Protein AF-A0A9P6EFV5-F1 (afdb_monomer)

Foldseek 3Di:
DQDDDDDPDPVVVVCCVVVVDDDPPQQVCVNVVVDPDRDDPVNVVVVVVVVVVVVVVVVVVVVVVVVVVVVVVVVVVVVVVVVVVVVVVVVVPDPPPPPDDPDDDDDDDDDDDDDPPDDPPPPPPPDPPPPDDDPPPDDDDDPPPDDDDDDDDDDDDDDDDDDDDDPDDDPPPDDDDPPPPPDDDDDDDD

Radius of gyration: 35.33 Å; Cα contacts (8 Å, |Δi|>4): 24; chains: 1; bounding box: 73×96×74 Å

Secondary structure (DSSP, 8-state):
-------SSHHHHHHHHTTSSPPPHHHHHHHTTS-SSPPPHHHHHHHHHHHHHHHHHHHHHHHHHHHHHHHHHHHHHHHHHHHHHHHHHHGGG------------------------PPP------------------PPP--------------------------------PPP--------------

Solvent-accessible surface area (backbone atoms only — not comparable to full-atom values): 13347 Å² total; per-residue (Å²): 135,89,71,83,85,85,69,95,46,75,65,57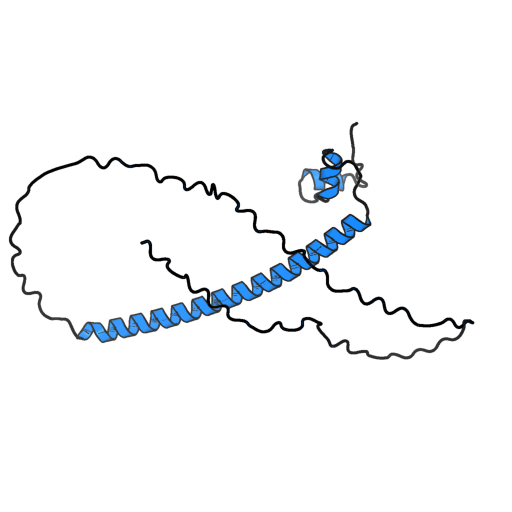,52,53,32,37,76,72,60,78,44,73,77,57,68,60,55,52,36,30,61,71,63,76,32,89,66,75,74,52,70,69,58,53,54,51,49,52,57,48,52,53,52,50,51,53,52,49,54,54,51,53,54,50,52,51,52,53,52,53,52,53,51,50,53,51,51,54,53,52,51,53,52,52,52,50,50,63,67,54,62,79,76,70,86,69,80,83,76,83,71,86,77,82,82,81,76,93,73,90,79,88,74,86,78,77,81,72,72,82,78,77,79,68,85,79,66,82,78,74,81,72,78,79,72,81,83,76,75,80,84,80,86,76,82,83,81,82,83,91,83,85,86,85,89,88,81,90,79,94,75,92,73,90,75,84,85,81,77,82,86,75,75,81,74,83,86,76,82,76,76,85,72,84,80,82,80,83,82,130

Structure (mmCIF, N/CA/C/O backbone):
data_AF-A0A9P6EFV5-F1
#
_entry.id   AF-A0A9P6EFV5-F1
#
loop_
_atom_site.group_PDB
_atom_site.id
_atom_site.type_symbol
_atom_site.label_atom_id
_atom_site.label_alt_id
_atom_site.label_comp_id
_atom_site.label_asym_id
_atom_site.label_entity_id
_atom_site.label_seq_id
_atom_site.pdbx_PDB_ins_code
_atom_site.Cartn_x
_atom_site.Cartn_y
_atom_site.Cartn_z
_atom_site.occupancy
_atom_site.B_iso_or_equiv
_atom_site.auth_seq_id
_atom_site.auth_comp_id
_atom_site.auth_asym_id
_atom_site.auth_atom_id
_atom_site.pdbx_PDB_model_num
ATOM 1 N N . MET A 1 1 ? 19.104 10.545 -23.998 1.00 86.25 1 MET A N 1
ATOM 2 C CA . MET A 1 1 ? 18.625 9.303 -24.652 1.00 86.25 1 MET A CA 1
ATOM 3 C C . MET A 1 1 ? 17.143 9.155 -24.369 1.00 86.25 1 MET A C 1
ATOM 5 O O . MET A 1 1 ? 16.723 9.552 -23.294 1.00 86.25 1 MET A O 1
ATOM 9 N N . LYS A 1 2 ? 16.351 8.644 -25.316 1.00 94.44 2 LYS A N 1
ATOM 10 C CA . LYS A 1 2 ? 14.942 8.301 -25.072 1.00 94.44 2 LYS A CA 1
ATOM 11 C C . LYS A 1 2 ? 14.874 6.823 -24.673 1.00 94.44 2 LYS A C 1
ATOM 13 O O . LYS A 1 2 ? 15.493 6.001 -25.339 1.00 94.44 2 LYS A O 1
ATOM 18 N N . ARG A 1 3 ? 14.168 6.508 -23.584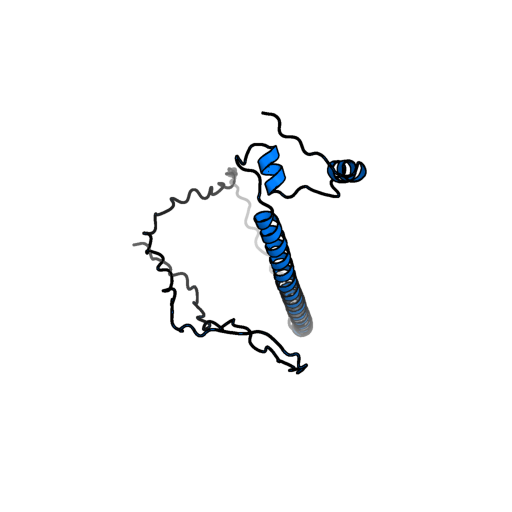 1.00 96.94 3 ARG A N 1
ATOM 19 C CA . ARG A 1 3 ? 13.880 5.137 -23.129 1.00 96.94 3 ARG A CA 1
ATOM 20 C C . ARG A 1 3 ? 12.427 4.820 -23.487 1.00 96.94 3 ARG A C 1
ATOM 22 O O . ARG A 1 3 ? 11.555 5.643 -23.216 1.00 96.94 3 ARG A O 1
ATOM 29 N N . THR A 1 4 ? 12.173 3.676 -24.112 1.00 96.12 4 THR A N 1
ATOM 30 C CA . THR A 1 4 ? 10.832 3.241 -24.538 1.00 96.12 4 THR A CA 1
ATOM 31 C C . THR A 1 4 ? 10.535 1.841 -24.010 1.00 96.12 4 THR A C 1
ATOM 33 O O . THR A 1 4 ? 11.448 1.052 -23.776 1.00 96.12 4 THR A O 1
ATOM 36 N N . VAL A 1 5 ? 9.252 1.546 -23.791 1.00 95.50 5 VAL A N 1
ATOM 37 C CA . VAL A 1 5 ? 8.764 0.216 -23.402 1.00 95.50 5 VAL A CA 1
ATOM 38 C C . VAL A 1 5 ? 7.965 -0.344 -24.561 1.00 95.50 5 VAL A C 1
ATOM 40 O O . VAL A 1 5 ? 7.071 0.329 -25.071 1.00 95.50 5 VAL A O 1
ATOM 43 N N . GLN A 1 6 ? 8.284 -1.571 -24.955 1.00 96.44 6 GLN A N 1
ATOM 44 C CA . GLN A 1 6 ? 7.497 -2.324 -25.916 1.00 96.44 6 GLN A CA 1
ATOM 45 C C . GLN A 1 6 ? 6.589 -3.288 -25.153 1.00 96.44 6 GLN A C 1
ATOM 47 O O . GLN A 1 6 ? 7.064 -4.114 -24.376 1.00 96.44 6 GLN A O 1
ATOM 52 N N . TYR A 1 7 ? 5.282 -3.146 -25.350 1.00 95.62 7 TYR A N 1
ATOM 53 C CA . TYR A 1 7 ? 4.294 -4.059 -24.785 1.00 95.62 7 TYR A CA 1
ATOM 54 C C . TYR A 1 7 ? 4.179 -5.299 -25.673 1.00 95.62 7 TYR A C 1
ATOM 56 O O . TYR A 1 7 ? 4.269 -5.190 -26.896 1.00 95.62 7 TYR A O 1
ATOM 64 N N . SER A 1 8 ? 3.987 -6.468 -25.056 1.00 95.69 8 SER A N 1
ATOM 65 C CA . SER A 1 8 ? 3.806 -7.728 -25.790 1.00 95.69 8 SER A CA 1
ATOM 66 C C . SER A 1 8 ? 2.462 -7.774 -26.518 1.00 95.69 8 SER A C 1
ATOM 68 O O . SER A 1 8 ? 2.372 -8.288 -27.627 1.00 95.69 8 SER A O 1
ATOM 70 N N . GLU A 1 9 ? 1.421 -7.220 -25.896 1.00 96.94 9 GLU A N 1
ATOM 71 C CA . GLU A 1 9 ? 0.053 -7.196 -26.410 1.00 96.94 9 GLU A CA 1
ATOM 72 C C . GLU A 1 9 ? -0.440 -5.749 -26.508 1.00 96.94 9 GLU A C 1
ATOM 74 O O . GLU A 1 9 ? -0.104 -4.907 -25.668 1.00 96.94 9 GLU A O 1
ATOM 79 N N . ALA A 1 10 ? -1.275 -5.453 -27.508 1.00 94.69 10 ALA A N 1
ATOM 80 C CA . ALA A 1 10 ? -1.875 -4.126 -27.660 1.00 94.69 10 ALA A CA 1
ATOM 81 C C . ALA A 1 10 ? -2.794 -3.772 -26.475 1.00 94.69 10 ALA A C 1
ATOM 83 O O . ALA A 1 10 ? -2.813 -2.627 -26.021 1.00 94.69 10 ALA A O 1
ATOM 84 N N . ASP A 1 11 ? -3.493 -4.763 -25.920 1.00 96.44 11 ASP A N 1
ATOM 85 C CA . ASP A 1 11 ? -4.388 -4.586 -24.773 1.00 96.44 11 ASP A CA 1
ATOM 86 C C . ASP A 1 11 ? -3.646 -4.160 -23.507 1.00 96.44 11 ASP A C 1
ATOM 88 O O . ASP A 1 11 ? -4.170 -3.394 -22.699 1.00 96.44 11 ASP A O 1
ATOM 92 N N . ASP A 1 12 ? -2.409 -4.620 -23.326 1.00 95.25 12 ASP A N 1
ATOM 93 C CA . ASP A 1 12 ? -1.582 -4.254 -22.179 1.00 95.25 12 ASP A CA 1
ATOM 94 C C . ASP A 1 12 ? -1.210 -2.766 -22.191 1.00 95.25 12 ASP A C 1
ATOM 96 O O . ASP A 1 12 ? -1.186 -2.125 -21.135 1.00 95.25 12 ASP A O 1
ATOM 100 N N . MET A 1 13 ? -0.998 -2.191 -23.378 1.00 94.88 13 MET A N 1
ATOM 101 C CA . MET A 1 13 ? -0.790 -0.752 -23.540 1.00 94.88 13 MET A CA 1
ATOM 102 C C . MET A 1 13 ? -2.041 0.031 -23.124 1.00 94.88 13 MET A C 1
ATOM 104 O O . MET A 1 13 ? -1.942 0.997 -22.364 1.00 94.88 13 MET A O 1
ATOM 108 N N . TRP A 1 14 ? -3.224 -0.404 -23.56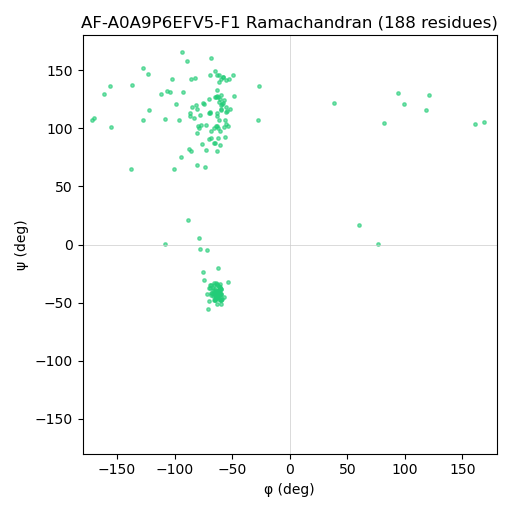4 1.00 95.00 14 TRP A N 1
ATOM 109 C CA . TRP A 1 14 ? -4.486 0.241 -23.195 1.00 95.00 14 TRP A CA 1
ATOM 110 C C . TRP A 1 14 ? -4.797 0.107 -21.702 1.00 95.00 14 TRP A C 1
ATOM 112 O O . TRP A 1 14 ? -5.167 1.095 -21.070 1.00 95.00 14 TRP A O 1
ATOM 122 N N . LYS A 1 15 ? -4.563 -1.066 -21.097 1.00 96.25 15 LYS A N 1
ATOM 123 C CA . LYS A 1 15 ? -4.687 -1.288 -19.641 1.00 96.25 15 LYS A CA 1
ATOM 124 C C . LYS A 1 15 ? -3.743 -0.395 -18.839 1.00 96.25 15 LYS A C 1
ATOM 126 O O . LYS A 1 15 ? -4.091 0.019 -17.732 1.00 96.25 15 LYS A O 1
ATOM 131 N N . TYR A 1 16 ? -2.562 -0.102 -19.380 1.00 94.62 16 TYR A N 1
ATOM 132 C CA . TYR A 1 16 ? -1.623 0.829 -18.768 1.00 94.62 16 TYR A CA 1
ATOM 133 C C . TYR A 1 16 ? -2.118 2.274 -18.829 1.00 94.62 16 TYR A C 1
ATOM 135 O O . TYR A 1 16 ? -2.151 2.951 -17.800 1.00 94.62 16 TYR A O 1
ATOM 143 N N . ILE A 1 17 ? -2.570 2.726 -20.000 1.00 94.00 17 ILE A N 1
ATOM 144 C CA . ILE A 1 17 ? -3.112 4.081 -20.188 1.00 94.00 17 ILE A CA 1
ATOM 145 C C . ILE A 1 17 ? -4.375 4.287 -19.338 1.00 94.00 17 ILE A C 1
ATOM 147 O O . ILE A 1 17 ? -4.514 5.321 -18.688 1.00 94.00 17 ILE A O 1
ATOM 151 N N . GLY A 1 18 ? -5.253 3.283 -19.271 1.00 95.88 18 GLY A N 1
ATOM 152 C CA . GLY A 1 18 ? -6.455 3.285 -18.432 1.00 95.88 18 GLY A CA 1
ATOM 153 C C . GLY A 1 18 ? -6.181 3.147 -16.929 1.00 95.88 18 GLY A C 1
ATOM 154 O O . GLY A 1 18 ? -7.105 3.222 -16.125 1.00 95.88 18 GLY A O 1
ATOM 155 N N . GLY A 1 19 ? -4.924 2.937 -16.523 1.00 94.31 19 GLY A N 1
ATOM 156 C CA . GLY A 1 19 ? -4.517 2.848 -15.121 1.00 94.31 19 GLY A CA 1
ATOM 157 C C . GLY A 1 19 ? -4.854 1.528 -14.421 1.00 94.31 19 GLY A C 1
ATOM 158 O O . GLY A 1 19 ? -4.512 1.383 -13.247 1.00 94.31 19 GLY A O 1
ATOM 159 N N . SER A 1 20 ? -5.466 0.563 -15.115 1.00 95.62 20 SER A N 1
ATOM 160 C CA . SER A 1 20 ? -5.808 -0.760 -14.573 1.00 95.62 20 SER A CA 1
ATOM 161 C C . SER A 1 20 ? -4.571 -1.618 -14.297 1.00 95.62 20 SER A C 1
ATOM 163 O O . SER A 1 20 ? -4.543 -2.369 -13.325 1.00 95.62 20 SER A O 1
ATOM 165 N N . LYS A 1 21 ? -3.527 -1.501 -15.128 1.00 94.88 21 LYS A N 1
ATOM 166 C CA . LYS A 1 21 ? -2.242 -2.194 -14.951 1.00 94.88 21 LYS A CA 1
ATOM 167 C C . LYS A 1 21 ? -1.133 -1.156 -14.874 1.00 94.88 21 LYS A C 1
ATOM 169 O O . LYS A 1 21 ? -0.886 -0.452 -15.841 1.00 94.88 21 LYS A O 1
ATOM 174 N N . ARG A 1 22 ? -0.438 -1.043 -13.742 1.00 94.25 22 ARG A N 1
ATOM 175 C CA . ARG A 1 22 ? 0.697 -0.113 -13.612 1.00 94.25 22 ARG A CA 1
ATOM 176 C C . ARG A 1 22 ? 2.025 -0.845 -13.714 1.00 94.25 22 ARG A C 1
ATOM 178 O O . ARG A 1 22 ? 2.172 -1.951 -13.198 1.00 94.25 22 ARG A O 1
ATOM 185 N N . LEU A 1 23 ? 2.994 -0.203 -14.366 1.00 95.25 23 LEU A N 1
ATOM 186 C CA . LEU A 1 23 ? 4.378 -0.666 -14.359 1.00 95.25 23 LEU A CA 1
ATOM 187 C C . LEU A 1 23 ? 4.915 -0.669 -12.918 1.00 95.25 23 LEU A C 1
ATOM 189 O O . LEU A 1 23 ? 4.554 0.217 -12.136 1.00 95.25 23 LEU A O 1
ATOM 193 N N . PRO A 1 24 ? 5.795 -1.619 -12.555 1.00 96.12 24 PRO A N 1
ATOM 194 C CA . PRO A 1 24 ? 6.485 -1.565 -11.275 1.00 96.12 24 PRO A CA 1
ATOM 195 C C . PRO A 1 24 ? 7.222 -0.231 -11.107 1.00 96.12 24 PRO A C 1
ATOM 197 O O . PRO A 1 24 ? 7.833 0.274 -12.052 1.00 96.12 24 PRO A O 1
ATOM 200 N N . ILE A 1 25 ? 7.216 0.309 -9.885 1.00 96.25 25 ILE A N 1
ATOM 201 C CA . ILE A 1 25 ? 7.797 1.624 -9.557 1.00 96.25 25 ILE A CA 1
ATOM 202 C C . ILE A 1 25 ? 9.266 1.754 -10.001 1.00 96.25 25 ILE A C 1
ATOM 204 O O . ILE A 1 25 ? 9.728 2.821 -10.405 1.00 96.25 25 ILE A O 1
ATOM 208 N N . GLN A 1 26 ? 10.008 0.646 -9.970 1.00 97.50 26 GLN A N 1
ATOM 209 C CA . GLN A 1 26 ? 11.410 0.614 -10.370 1.00 97.50 26 GLN A CA 1
ATOM 210 C C . GLN A 1 26 ? 11.587 0.819 -11.882 1.00 97.50 26 GLN A C 1
ATOM 212 O O . GLN A 1 26 ? 12.507 1.523 -12.300 1.00 97.50 26 GLN A O 1
ATOM 217 N N . TRP A 1 27 ? 10.685 0.260 -12.698 1.00 97.25 27 TRP A N 1
ATOM 218 C CA . TRP A 1 27 ? 10.667 0.489 -14.143 1.00 97.25 27 TRP A CA 1
ATOM 219 C C . TRP A 1 27 ? 10.277 1.926 -14.463 1.00 97.25 27 TRP A C 1
ATOM 221 O O . TRP A 1 27 ? 10.951 2.555 -15.274 1.00 97.25 27 TRP A O 1
ATOM 231 N N . SER A 1 28 ? 9.264 2.489 -13.792 1.00 96.81 28 SER A N 1
ATOM 232 C CA . SER A 1 28 ? 8.912 3.898 -14.003 1.00 96.81 28 SER A CA 1
ATOM 233 C C . SER A 1 28 ? 10.072 4.829 -13.650 1.00 96.81 28 SER A C 1
ATOM 235 O O . SER A 1 28 ? 10.374 5.717 -14.436 1.00 96.81 28 SER A O 1
ATOM 237 N N . ALA A 1 29 ? 10.789 4.577 -12.547 1.00 97.69 29 ALA A N 1
ATOM 238 C CA . ALA A 1 29 ? 11.957 5.369 -12.151 1.00 97.69 29 ALA A CA 1
ATOM 239 C C . ALA A 1 29 ? 13.115 5.289 -13.163 1.00 97.69 29 ALA A C 1
ATOM 241 O O . ALA A 1 29 ? 13.855 6.256 -13.363 1.00 97.69 29 ALA A O 1
ATOM 242 N N . TRP A 1 30 ? 13.291 4.136 -13.813 1.00 97.75 30 TRP A N 1
ATOM 243 C CA . TRP A 1 30 ? 14.251 3.998 -14.902 1.00 97.75 30 TRP A CA 1
ATOM 244 C C . TRP A 1 30 ? 13.773 4.732 -16.163 1.00 97.75 30 TRP A C 1
ATOM 246 O O . TRP A 1 30 ? 14.544 5.467 -16.773 1.00 97.75 30 TRP A O 1
ATOM 256 N N . LEU A 1 31 ? 12.500 4.643 -16.537 1.00 97.31 31 LEU A N 1
ATOM 257 C CA . LEU A 1 31 ? 11.963 5.349 -17.710 1.00 97.31 31 LEU A CA 1
ATOM 258 C C . LEU A 1 31 ? 11.980 6.875 -17.548 1.00 97.31 31 LEU A C 1
ATOM 260 O O . LEU A 1 31 ? 12.248 7.590 -18.513 1.00 97.31 31 LEU A O 1
ATOM 264 N N . THR A 1 32 ? 11.787 7.383 -16.328 1.00 97.44 32 THR A N 1
ATOM 265 C CA . THR A 1 32 ? 11.916 8.812 -15.994 1.00 97.44 32 THR A CA 1
ATOM 266 C C . THR A 1 32 ? 13.365 9.269 -15.826 1.00 97.44 32 THR A C 1
ATOM 268 O O . THR A 1 32 ? 13.599 10.417 -15.465 1.00 97.44 32 THR A O 1
ATOM 271 N N . HIS A 1 33 ? 14.347 8.401 -16.093 1.00 97.62 33 HIS A N 1
ATOM 272 C CA . HIS A 1 33 ? 15.783 8.679 -15.954 1.00 97.62 33 HIS A CA 1
ATOM 273 C C . HIS A 1 33 ? 16.229 9.049 -14.532 1.00 97.62 33 HIS A C 1
ATOM 275 O O . HIS A 1 33 ? 17.333 9.549 -14.341 1.00 97.62 33 HIS A O 1
ATOM 281 N N . THR A 1 34 ? 15.412 8.757 -13.521 1.00 98.00 34 THR A N 1
ATOM 282 C CA . THR A 1 34 ? 15.781 8.936 -12.112 1.00 98.00 34 THR A CA 1
ATOM 283 C C . THR A 1 34 ? 16.754 7.846 -11.659 1.00 98.00 34 THR A C 1
ATOM 285 O O . THR A 1 34 ? 17.615 8.085 -10.817 1.00 98.00 34 THR A O 1
ATOM 288 N N . ARG A 1 35 ? 16.660 6.648 -12.252 1.00 97.38 35 ARG A N 1
ATOM 289 C CA . ARG A 1 35 ? 17.604 5.540 -12.051 1.00 97.38 35 ARG A CA 1
ATOM 290 C C . ARG A 1 35 ? 18.488 5.355 -13.288 1.00 97.38 35 ARG A C 1
ATOM 292 O O . ARG A 1 35 ? 17.991 5.297 -14.416 1.00 97.38 35 ARG A O 1
ATOM 299 N N . LEU A 1 36 ? 19.802 5.232 -13.084 1.00 97.31 36 LEU A N 1
ATOM 300 C CA . LEU A 1 36 ? 20.771 5.002 -14.165 1.00 97.31 36 LEU A CA 1
ATOM 301 C C . LEU A 1 36 ? 20.644 3.586 -14.740 1.00 97.31 36 LEU A C 1
ATOM 303 O O . LEU A 1 36 ? 20.423 3.430 -15.943 1.00 97.31 36 LEU A O 1
ATOM 307 N N . GLN A 1 37 ? 20.743 2.582 -13.868 1.00 97.44 37 GLN A N 1
ATOM 308 C CA . GLN A 1 37 ? 20.687 1.164 -14.220 1.00 97.44 37 GLN A CA 1
ATOM 309 C C . GLN A 1 37 ? 19.238 0.657 -14.286 1.00 97.44 37 GLN A C 1
ATOM 311 O O . GLN A 1 37 ? 18.415 1.082 -13.466 1.00 97.44 37 GLN A O 1
ATOM 316 N N . PRO A 1 38 ? 18.910 -0.230 -15.243 1.00 97.38 38 PRO A N 1
ATOM 317 C CA . PRO A 1 38 ? 17.603 -0.871 -15.283 1.00 97.38 38 PRO A CA 1
ATOM 318 C C . PRO A 1 38 ? 17.410 -1.769 -14.051 1.00 97.38 38 PRO A C 1
ATOM 320 O O . PRO A 1 38 ? 18.391 -2.301 -13.526 1.00 97.38 38 PRO A O 1
ATOM 323 N N . PRO A 1 39 ? 16.167 -1.935 -13.570 1.00 98.06 39 PRO A N 1
ATOM 324 C CA . PRO A 1 39 ? 15.885 -2.898 -12.512 1.00 98.06 39 PRO A CA 1
ATOM 325 C C . PRO A 1 39 ? 16.187 -4.328 -12.975 1.00 98.06 39 PRO A C 1
ATOM 327 O O . PRO A 1 39 ? 15.987 -4.665 -14.144 1.00 98.06 39 PRO A O 1
ATOM 330 N N . THR A 1 40 ? 16.650 -5.173 -12.055 1.00 98.38 40 THR A N 1
ATOM 331 C CA . THR A 1 40 ? 16.874 -6.601 -12.323 1.00 98.38 40 THR A CA 1
ATOM 332 C C . THR A 1 40 ? 15.613 -7.410 -12.031 1.00 98.38 40 THR A C 1
ATOM 334 O O . THR A 1 40 ? 14.747 -6.989 -11.265 1.00 98.38 40 THR A O 1
ATOM 337 N N . LEU A 1 41 ? 15.500 -8.600 -12.623 1.00 97.50 41 LEU A N 1
ATOM 338 C CA . LEU A 1 41 ? 14.342 -9.471 -12.402 1.00 97.50 41 LEU A CA 1
ATOM 339 C C . LEU A 1 41 ? 14.219 -9.894 -10.925 1.00 97.50 41 LEU A C 1
ATOM 341 O O . LEU A 1 41 ? 13.136 -9.811 -10.352 1.00 97.50 41 LEU A O 1
ATOM 345 N N . GLN A 1 42 ? 15.346 -10.217 -10.283 1.00 98.19 42 GLN A N 1
ATOM 346 C CA . GLN A 1 42 ? 15.407 -10.570 -8.862 1.00 98.19 42 GLN A CA 1
ATOM 347 C C . GLN A 1 42 ? 14.907 -9.439 -7.944 1.00 98.19 42 GLN A C 1
ATOM 349 O O . GLN A 1 42 ? 14.227 -9.698 -6.952 1.00 98.19 42 GLN A O 1
ATOM 354 N N . GLU A 1 43 ? 15.211 -8.175 -8.267 1.00 97.19 43 GLU A N 1
ATOM 355 C CA . GLU A 1 43 ? 14.698 -7.027 -7.507 1.00 97.19 43 GLU A CA 1
ATOM 356 C C . GLU A 1 43 ? 13.169 -6.938 -7.574 1.00 97.19 43 GLU A C 1
ATOM 358 O O . GLU A 1 43 ? 12.524 -6.640 -6.566 1.00 97.19 43 GLU A O 1
ATOM 363 N N . LEU A 1 44 ? 12.587 -7.206 -8.745 1.00 96.81 44 LEU A N 1
ATOM 364 C CA . LEU A 1 44 ? 11.139 -7.151 -8.952 1.00 96.81 44 LEU A CA 1
ATOM 365 C C . LEU A 1 44 ? 10.423 -8.274 -8.196 1.00 96.81 44 LEU A C 1
ATOM 367 O O . LEU A 1 44 ? 9.396 -8.026 -7.565 1.00 96.81 44 LEU A O 1
ATOM 371 N N . GLU A 1 45 ? 10.974 -9.486 -8.210 1.00 97.88 45 GLU A N 1
ATOM 372 C CA . GLU A 1 45 ? 10.454 -10.617 -7.433 1.00 97.88 45 GLU A CA 1
ATOM 373 C C . GLU A 1 45 ? 10.523 -10.344 -5.929 1.00 97.88 45 GLU A C 1
ATOM 375 O O . GLU A 1 45 ? 9.535 -10.523 -5.210 1.00 97.88 45 GLU A O 1
ATOM 380 N N . ALA A 1 46 ? 11.658 -9.825 -5.451 1.00 97.62 46 ALA A N 1
ATOM 381 C CA . ALA A 1 46 ? 11.821 -9.437 -4.056 1.00 97.62 46 ALA A CA 1
ATOM 382 C C . ALA A 1 46 ? 10.821 -8.341 -3.642 1.00 97.62 46 ALA A C 1
ATOM 384 O O . ALA A 1 46 ? 10.283 -8.381 -2.531 1.00 97.62 46 ALA A O 1
ATOM 385 N N . ASP A 1 47 ? 10.529 -7.383 -4.528 1.00 97.06 47 ASP A N 1
ATOM 386 C CA . ASP A 1 47 ? 9.522 -6.344 -4.300 1.00 97.06 47 ASP A CA 1
ATOM 387 C C . ASP A 1 47 ? 8.104 -6.925 -4.203 1.00 97.06 47 ASP A C 1
ATOM 389 O O . ASP A 1 47 ? 7.355 -6.564 -3.291 1.00 97.06 47 ASP A O 1
ATOM 393 N N . ILE A 1 48 ? 7.744 -7.872 -5.077 1.00 96.75 48 ILE A N 1
ATOM 394 C CA . ILE A 1 48 ? 6.463 -8.597 -5.017 1.00 96.75 48 ILE A CA 1
ATOM 395 C C . ILE A 1 48 ? 6.337 -9.344 -3.686 1.00 96.75 48 ILE A C 1
ATOM 397 O O . ILE A 1 48 ? 5.356 -9.141 -2.967 1.00 96.75 48 ILE A O 1
ATOM 401 N N . ALA A 1 49 ? 7.345 -10.134 -3.312 1.00 98.06 49 ALA A N 1
ATOM 402 C CA . ALA A 1 49 ? 7.354 -10.881 -2.055 1.00 98.06 49 ALA A CA 1
ATOM 403 C C . ALA A 1 49 ? 7.288 -9.951 -0.833 1.00 98.06 49 ALA A C 1
ATOM 405 O O . ALA A 1 49 ? 6.645 -10.252 0.175 1.00 98.06 49 ALA A O 1
ATOM 406 N N . ARG A 1 50 ? 7.938 -8.783 -0.895 1.00 98.00 50 ARG A N 1
ATOM 407 C CA . ARG A 1 50 ? 7.824 -7.758 0.148 1.00 98.00 50 ARG A CA 1
ATOM 408 C C . ARG A 1 50 ? 6.402 -7.206 0.227 1.00 98.00 50 ARG A C 1
ATOM 410 O O . ARG A 1 50 ? 5.865 -7.129 1.326 1.00 98.00 50 ARG A O 1
ATOM 417 N N . ARG A 1 51 ? 5.784 -6.836 -0.901 1.00 97.00 51 ARG A N 1
ATOM 418 C CA . ARG A 1 51 ? 4.405 -6.317 -0.931 1.00 97.00 51 ARG A CA 1
ATOM 419 C C . ARG A 1 51 ? 3.411 -7.328 -0.365 1.00 97.00 51 ARG A C 1
ATOM 421 O O . ARG A 1 51 ? 2.579 -6.943 0.446 1.00 97.00 51 ARG A O 1
ATOM 428 N N . GLN A 1 52 ? 3.545 -8.605 -0.717 1.00 98.19 52 GLN A N 1
ATOM 429 C CA . GLN A 1 52 ? 2.712 -9.679 -0.165 1.00 98.19 52 GLN A CA 1
ATOM 430 C C . GLN A 1 52 ? 2.838 -9.778 1.361 1.00 98.19 52 GLN A C 1
ATOM 432 O O . GLN A 1 52 ? 1.824 -9.797 2.054 1.00 98.19 52 GLN A O 1
ATOM 437 N N . ARG A 1 53 ? 4.065 -9.753 1.901 1.00 98.44 53 ARG A N 1
ATOM 438 C CA . ARG A 1 53 ? 4.295 -9.751 3.357 1.00 98.44 53 ARG A CA 1
ATOM 439 C C . ARG A 1 53 ? 3.686 -8.534 4.048 1.00 98.44 53 ARG A C 1
ATOM 441 O O . ARG A 1 53 ? 3.077 -8.674 5.100 1.00 98.44 53 ARG A O 1
ATOM 448 N N . VAL A 1 54 ? 3.836 -7.347 3.462 1.00 98.44 54 VAL A N 1
ATOM 449 C CA . VAL A 1 54 ? 3.257 -6.113 4.017 1.00 98.44 54 VAL A CA 1
ATOM 450 C C . VAL A 1 54 ? 1.735 -6.189 4.043 1.00 98.44 54 VAL A C 1
ATOM 452 O O . VAL A 1 54 ? 1.146 -5.855 5.062 1.00 98.44 54 VAL A O 1
ATOM 455 N N . LEU A 1 55 ? 1.107 -6.662 2.966 1.00 98.31 55 LEU A N 1
ATOM 456 C CA . LEU A 1 55 ? -0.346 -6.831 2.906 1.00 98.31 55 LEU A CA 1
ATOM 457 C C . LEU A 1 55 ? -0.848 -7.843 3.940 1.00 98.31 55 LEU A C 1
ATOM 459 O O . LEU A 1 55 ? -1.842 -7.577 4.608 1.00 98.31 55 LEU A O 1
ATOM 463 N N . ALA A 1 56 ? -0.142 -8.961 4.120 1.00 98.50 56 ALA A N 1
ATOM 464 C CA . ALA A 1 56 ? -0.478 -9.939 5.151 1.00 98.50 56 ALA A CA 1
ATOM 465 C C . ALA A 1 56 ? -0.375 -9.338 6.564 1.00 98.50 56 ALA A C 1
ATOM 467 O O . ALA A 1 56 ? -1.291 -9.485 7.368 1.00 98.50 56 ALA A O 1
ATOM 468 N N . ASN A 1 57 ? 0.702 -8.603 6.852 1.00 98.44 57 ASN A N 1
ATOM 469 C CA . ASN A 1 57 ? 0.876 -7.940 8.145 1.00 98.44 57 ASN A CA 1
ATOM 470 C C . ASN A 1 57 ? -0.175 -6.848 8.381 1.00 98.44 57 ASN A C 1
ATOM 472 O O . ASN A 1 57 ? -0.687 -6.733 9.490 1.00 98.44 57 ASN A O 1
ATOM 476 N N . ALA A 1 58 ? -0.508 -6.069 7.350 1.00 98.62 58 ALA A N 1
ATOM 477 C CA . ALA A 1 58 ? -1.560 -5.061 7.420 1.00 98.62 58 ALA A CA 1
ATOM 478 C C . ALA A 1 58 ? -2.912 -5.706 7.745 1.00 98.62 58 ALA A C 1
ATOM 480 O O . ALA A 1 58 ? -3.579 -5.268 8.671 1.00 98.62 58 ALA A O 1
ATOM 481 N N . ALA A 1 59 ? -3.257 -6.818 7.087 1.00 98.44 59 ALA A N 1
ATOM 482 C CA . ALA A 1 59 ? -4.490 -7.549 7.372 1.00 98.44 59 ALA A CA 1
ATOM 483 C C . ALA A 1 59 ? -4.566 -8.060 8.825 1.00 98.44 59 ALA A C 1
ATOM 485 O O . ALA A 1 59 ? -5.640 -8.053 9.423 1.00 98.44 59 ALA A O 1
ATOM 486 N N . LEU A 1 60 ? -3.436 -8.480 9.408 1.00 98.50 60 LEU A N 1
ATOM 487 C CA . LEU A 1 60 ? -3.374 -8.879 10.818 1.00 98.50 60 LEU A CA 1
ATOM 488 C C . LEU A 1 60 ? -3.596 -7.696 11.770 1.00 98.50 60 LEU A C 1
ATOM 490 O O . LEU A 1 60 ? -4.301 -7.845 12.768 1.00 98.50 60 LEU A O 1
ATOM 494 N N . ILE A 1 61 ? -3.010 -6.536 11.467 1.00 98.19 61 ILE A N 1
ATOM 495 C CA . ILE A 1 61 ? -3.200 -5.309 12.254 1.00 98.19 61 ILE A CA 1
ATOM 496 C C . ILE A 1 61 ? -4.656 -4.854 12.161 1.00 98.19 61 ILE A C 1
ATOM 498 O O . ILE A 1 61 ? -5.290 -4.663 13.190 1.00 98.19 61 ILE A O 1
ATOM 502 N N . ASP A 1 62 ? -5.223 -4.805 10.957 1.00 98.38 62 ASP A N 1
ATOM 503 C CA . ASP A 1 62 ? -6.614 -4.401 10.738 1.00 98.38 62 ASP A CA 1
ATOM 504 C C . ASP A 1 62 ? -7.605 -5.313 11.480 1.00 98.38 62 ASP A C 1
ATOM 506 O O . ASP A 1 62 ? -8.612 -4.848 12.017 1.00 98.38 62 ASP A O 1
ATOM 510 N N . ALA A 1 63 ? -7.334 -6.622 11.528 1.00 98.38 63 ALA A N 1
ATOM 511 C CA . ALA A 1 63 ? -8.154 -7.571 12.277 1.00 98.38 63 ALA A CA 1
ATOM 512 C C . ALA A 1 63 ? -8.106 -7.302 13.788 1.00 98.38 63 ALA A C 1
ATOM 514 O O . ALA A 1 63 ? -9.141 -7.342 14.456 1.00 98.38 63 ALA A O 1
ATOM 515 N N . ARG A 1 64 ? -6.918 -6.995 14.320 1.00 98.25 64 ARG A N 1
ATOM 516 C CA . ARG A 1 64 ? -6.742 -6.627 15.726 1.00 98.25 64 ARG A CA 1
ATOM 517 C C . ARG A 1 64 ? -7.428 -5.301 16.045 1.00 98.25 64 ARG A C 1
ATOM 519 O O . ARG A 1 64 ? -8.171 -5.232 17.018 1.00 98.25 64 ARG A O 1
ATOM 526 N N . ASP A 1 65 ? -7.220 -4.284 15.218 1.00 98.50 65 ASP A N 1
ATOM 527 C CA . ASP A 1 65 ? -7.803 -2.956 15.405 1.00 98.50 65 ASP A CA 1
ATOM 528 C C . ASP A 1 65 ? -9.332 -3.026 15.397 1.00 98.50 65 ASP A C 1
ATOM 530 O O . ASP A 1 65 ? -9.989 -2.394 16.224 1.00 98.50 65 ASP A O 1
ATOM 534 N N . ARG A 1 66 ? -9.913 -3.858 14.523 1.00 98.38 66 ARG A N 1
ATOM 535 C CA . ARG A 1 66 ? -11.358 -4.108 14.504 1.00 98.38 66 ARG A CA 1
ATOM 536 C C . ARG A 1 66 ? -11.855 -4.705 15.823 1.00 98.38 66 ARG A C 1
ATOM 538 O O . ARG A 1 66 ? -12.808 -4.176 16.387 1.00 98.38 66 ARG A O 1
ATOM 545 N N . ALA A 1 67 ? -11.184 -5.733 16.341 1.00 98.31 67 ALA A N 1
ATOM 546 C CA . ALA A 1 67 ? -11.546 -6.340 17.622 1.00 98.31 67 ALA A CA 1
ATOM 547 C C . ALA A 1 67 ? -11.416 -5.348 18.796 1.00 98.31 67 ALA A C 1
ATOM 549 O O . ALA A 1 67 ? -12.275 -5.299 19.674 1.00 98.31 67 ALA A O 1
ATOM 550 N N . GLU A 1 68 ? -10.376 -4.509 18.801 1.00 97.94 68 GLU A N 1
ATOM 551 C CA . GLU A 1 68 ? -10.200 -3.476 19.828 1.00 97.94 68 GLU A CA 1
ATOM 552 C C . GLU A 1 68 ? -11.288 -2.391 19.763 1.00 97.94 68 GLU A C 1
ATOM 554 O O . GLU A 1 68 ? -11.722 -1.887 20.801 1.00 97.94 68 GLU A O 1
ATOM 559 N N . VAL A 1 69 ? -11.730 -2.009 18.561 1.00 98.19 69 VAL A N 1
ATOM 560 C CA . VAL A 1 69 ? -12.836 -1.058 18.372 1.00 98.19 69 VAL A CA 1
ATOM 561 C C . VAL A 1 69 ? -14.153 -1.654 18.861 1.00 98.19 69 VAL A C 1
ATOM 563 O O . VAL A 1 69 ? -14.895 -0.968 19.565 1.00 98.19 69 VAL A O 1
ATOM 566 N N . GLU A 1 70 ? -14.426 -2.917 18.537 1.00 98.00 70 GLU A N 1
ATOM 567 C CA . GLU A 1 70 ? -15.620 -3.633 18.996 1.00 98.00 70 GLU A CA 1
ATOM 568 C C . GLU A 1 70 ? -15.661 -3.710 20.529 1.00 98.00 70 GLU A C 1
ATOM 570 O O . GLU A 1 70 ? -16.655 -3.305 21.134 1.00 98.00 70 GLU A O 1
ATOM 575 N N . GLU A 1 71 ? -14.558 -4.094 21.173 1.00 97.19 71 GLU A N 1
ATOM 576 C CA . GLU A 1 71 ? -14.466 -4.163 22.636 1.00 97.19 71 GLU A CA 1
ATOM 577 C C . GLU A 1 71 ? -14.677 -2.794 23.300 1.00 97.19 71 GLU A C 1
ATOM 579 O O . GLU A 1 71 ? -15.485 -2.649 24.217 1.00 97.19 71 GLU A O 1
ATOM 584 N N . LYS A 1 72 ? -14.014 -1.744 22.798 1.00 96.88 72 LYS A N 1
ATOM 585 C CA . LYS A 1 72 ? -14.202 -0.375 23.311 1.00 96.88 72 LYS A CA 1
ATOM 586 C 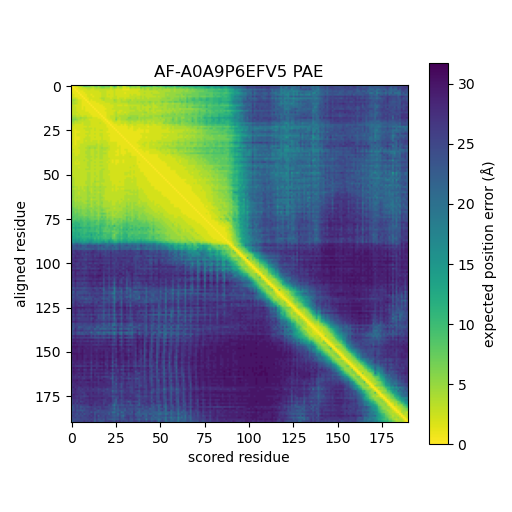C . LYS A 1 72 ? -15.635 0.111 23.126 1.00 96.88 72 LYS A C 1
ATOM 588 O O . LYS A 1 72 ? -16.140 0.858 23.964 1.00 96.88 72 LYS A O 1
ATOM 593 N N . SER A 1 73 ? -16.281 -0.277 22.027 1.00 97.19 73 SER A N 1
ATOM 594 C CA . SER A 1 73 ? -17.678 0.071 21.777 1.00 97.19 73 SER A CA 1
ATOM 595 C C . SER A 1 73 ? -18.609 -0.607 22.782 1.00 97.19 73 SER A C 1
ATOM 597 O O . SER A 1 73 ? -19.504 0.059 23.298 1.00 97.19 73 SER A O 1
ATOM 599 N N . ARG A 1 74 ? -18.335 -1.870 23.138 1.00 96.69 74 ARG A N 1
ATOM 600 C CA . ARG A 1 74 ? -19.079 -2.618 24.155 1.00 96.69 74 ARG A CA 1
ATOM 601 C C . ARG A 1 74 ? -18.951 -1.974 25.533 1.00 96.69 74 ARG A C 1
ATOM 603 O O . ARG A 1 74 ? -19.968 -1.646 26.132 1.00 96.69 74 ARG A O 1
ATOM 610 N N . ILE A 1 75 ? -17.726 -1.695 25.981 1.00 96.56 75 ILE A N 1
ATOM 611 C CA . ILE A 1 75 ? -17.477 -1.042 27.279 1.00 96.56 75 ILE A CA 1
ATOM 612 C C . ILE A 1 75 ? -18.197 0.310 27.346 1.00 96.56 75 ILE A C 1
ATOM 614 O O . ILE A 1 75 ? -18.891 0.602 28.313 1.00 96.56 75 ILE A O 1
ATOM 618 N N . ARG A 1 76 ? -18.111 1.125 26.284 1.00 95.56 76 ARG A N 1
ATOM 619 C CA . ARG A 1 76 ? -18.809 2.418 26.245 1.00 95.56 76 ARG A CA 1
ATOM 620 C C . ARG A 1 76 ? -20.328 2.251 26.339 1.00 95.56 76 ARG A C 1
ATOM 622 O O . ARG A 1 76 ? -20.973 3.074 26.979 1.00 95.56 76 ARG A O 1
ATOM 629 N N . GLN A 1 77 ? -20.903 1.237 25.695 1.00 96.06 77 GLN A N 1
ATOM 630 C CA . GLN A 1 77 ? -22.339 0.964 25.790 1.00 96.06 77 GLN A CA 1
ATOM 631 C C . GLN A 1 77 ? -22.740 0.573 27.218 1.00 96.06 77 GLN A C 1
ATOM 633 O O . GLN A 1 77 ? -23.712 1.117 27.743 1.00 96.06 77 GLN A O 1
ATOM 638 N N . GLU A 1 78 ? -21.966 -0.293 27.869 1.00 95.00 78 GLU A N 1
ATOM 639 C CA . GLU A 1 78 ? -22.175 -0.683 29.269 1.00 95.00 78 GLU A CA 1
ATOM 640 C C . GLU A 1 78 ? -22.091 0.531 30.208 1.00 95.00 78 GLU A C 1
ATOM 642 O O . GLU A 1 78 ? -23.015 0.772 30.988 1.00 95.00 78 GLU A O 1
ATOM 647 N N . ASP A 1 79 ? -21.061 1.368 30.055 1.00 94.50 79 ASP A N 1
ATOM 648 C CA . ASP A 1 79 ? -20.895 2.604 30.828 1.00 94.50 79 ASP A CA 1
ATOM 649 C C . ASP A 1 79 ? -22.076 3.564 30.629 1.00 94.50 79 ASP A C 1
ATOM 651 O O . ASP A 1 79 ? -22.581 4.152 31.588 1.00 94.50 79 ASP A O 1
ATOM 655 N N . THR A 1 80 ? -22.560 3.717 29.388 1.00 94.19 80 THR A N 1
ATOM 656 C CA . THR A 1 80 ? -23.729 4.567 29.116 1.00 94.19 80 THR A CA 1
ATOM 657 C C . THR A 1 80 ? -24.999 4.028 29.763 1.00 94.19 80 THR A C 1
ATOM 659 O O . THR A 1 80 ? -25.784 4.816 30.288 1.00 94.19 80 THR A O 1
ATOM 662 N N . HIS A 1 81 ? -25.193 2.707 29.778 1.00 92.75 81 HIS A N 1
ATOM 663 C CA . HIS A 1 81 ? -26.345 2.087 30.427 1.00 92.75 81 HIS A CA 1
ATOM 664 C C . HIS A 1 81 ? -26.318 2.323 31.943 1.00 92.75 81 HIS A C 1
ATOM 666 O O . HIS A 1 81 ? -27.311 2.779 32.512 1.00 92.75 81 HIS A O 1
ATOM 672 N N . LEU A 1 82 ? -25.165 2.106 32.585 1.00 93.75 82 LEU A N 1
ATOM 673 C CA . LEU A 1 82 ? -24.982 2.360 34.018 1.00 93.75 82 LEU A CA 1
ATOM 674 C C . LEU A 1 82 ? -25.202 3.836 34.377 1.00 93.75 82 LEU A C 1
ATOM 676 O O . LEU A 1 82 ? -25.836 4.137 35.388 1.00 93.75 82 LEU A O 1
ATOM 680 N N . ALA A 1 83 ? -24.724 4.767 33.548 1.00 91.69 83 ALA A N 1
ATOM 681 C CA . ALA A 1 83 ? -24.929 6.197 33.768 1.00 91.69 83 ALA A CA 1
ATOM 682 C C . ALA A 1 83 ? -26.414 6.595 33.686 1.00 91.69 83 ALA A C 1
ATOM 684 O O . ALA A 1 83 ? -26.877 7.398 34.499 1.00 91.69 83 ALA A O 1
ATOM 685 N N . ILE A 1 84 ? -27.172 6.024 32.741 1.00 93.38 84 ILE A N 1
ATOM 686 C CA . ILE A 1 84 ? -28.621 6.254 32.618 1.00 93.38 84 ILE A CA 1
ATOM 687 C C . ILE A 1 84 ? -29.354 5.720 33.852 1.00 93.38 84 ILE A C 1
ATOM 689 O O . ILE A 1 84 ? -30.200 6.421 34.408 1.00 93.38 84 ILE A O 1
ATOM 693 N N . GLU A 1 85 ? -29.015 4.516 34.313 1.00 91.31 85 GLU A N 1
ATOM 694 C CA . GLU A 1 85 ? -29.621 3.913 35.503 1.00 91.31 85 GLU A CA 1
ATOM 695 C C . GLU A 1 85 ? -29.346 4.745 36.766 1.00 91.31 85 GLU A C 1
ATOM 697 O O . GLU A 1 85 ? -30.265 5.054 37.528 1.00 91.31 85 GLU A O 1
ATOM 702 N N . GLN A 1 86 ? -28.103 5.197 36.956 1.00 90.00 86 GLN A N 1
ATOM 703 C CA . GLN A 1 86 ? -27.737 6.072 38.073 1.00 90.00 86 GLN A CA 1
ATOM 704 C C . GLN A 1 86 ? -28.445 7.430 38.009 1.00 90.00 86 GLN A C 1
ATOM 706 O O . GLN A 1 86 ? -28.905 7.926 39.039 1.00 90.00 86 GLN A O 1
ATOM 711 N N . ALA A 1 87 ? -28.571 8.029 36.821 1.00 88.94 87 ALA A N 1
ATOM 712 C CA . ALA A 1 87 ? -29.304 9.279 36.640 1.00 88.94 87 ALA A CA 1
ATOM 713 C C . ALA A 1 87 ? -30.800 9.112 36.957 1.00 88.94 87 ALA A C 1
ATOM 715 O O . ALA A 1 87 ? -31.382 9.963 37.632 1.00 88.94 87 ALA A O 1
ATOM 716 N N . ALA A 1 88 ? -31.408 7.997 36.539 1.00 89.75 88 ALA A N 1
ATOM 717 C CA . ALA A 1 88 ? -32.795 7.670 36.855 1.00 89.75 88 ALA A CA 1
ATOM 718 C C . ALA A 1 88 ? -33.009 7.466 38.367 1.00 89.75 88 ALA A C 1
ATOM 720 O O . ALA A 1 88 ? -33.962 8.001 38.931 1.00 89.75 88 ALA A O 1
ATOM 721 N N . ALA A 1 89 ? -32.097 6.762 39.047 1.00 85.56 89 ALA A N 1
ATOM 722 C CA . ALA A 1 89 ? -32.155 6.560 40.497 1.00 85.56 89 ALA A CA 1
ATOM 723 C C . ALA A 1 89 ? -31.889 7.855 41.296 1.00 85.56 89 ALA A C 1
ATOM 725 O O . ALA A 1 89 ? -32.480 8.077 42.356 1.00 85.56 89 ALA A O 1
ATOM 726 N N . GLY A 1 90 ? -31.013 8.729 40.790 1.00 74.06 90 GLY A N 1
ATOM 727 C CA . GLY A 1 90 ? -30.642 10.001 41.414 1.00 74.06 90 GLY A CA 1
ATOM 728 C C . GLY A 1 90 ? -31.698 11.105 41.294 1.00 74.06 90 GLY A C 1
ATOM 729 O O . GLY A 1 90 ? -31.752 11.989 42.153 1.00 74.06 90 GLY A O 1
ATOM 730 N N . TRP A 1 91 ? -32.585 11.041 40.292 1.00 60.16 91 TRP A N 1
ATOM 731 C CA . TRP A 1 91 ? -33.614 12.064 40.048 1.00 60.16 91 TRP A CA 1
ATOM 732 C C . TRP A 1 91 ? -34.620 12.212 41.206 1.00 60.16 91 TRP A C 1
ATOM 734 O O . TRP A 1 91 ? -35.242 13.258 41.369 1.00 60.16 91 TRP A O 1
ATOM 744 N N . SER A 1 92 ? -34.749 11.209 42.082 1.00 59.59 92 SER A N 1
ATOM 745 C CA . SER A 1 92 ? -35.699 11.253 43.201 1.00 59.59 92 SER A CA 1
ATOM 746 C C . SER A 1 92 ? -35.252 12.110 44.401 1.00 59.59 92 SER A C 1
ATOM 748 O O . SER A 1 92 ? -36.020 12.232 45.356 1.00 59.59 92 SER A O 1
ATOM 750 N N . ARG A 1 93 ? -34.039 12.694 44.417 1.00 57.97 93 ARG A N 1
ATOM 751 C CA . ARG A 1 93 ? -33.505 13.400 45.609 1.00 57.97 93 ARG A CA 1
ATOM 752 C C . ARG A 1 93 ? -33.424 14.929 45.536 1.00 57.97 93 ARG A C 1
ATOM 754 O O . ARG A 1 93 ? -33.023 15.527 46.531 1.00 57.97 93 ARG A O 1
ATOM 761 N N . GLN A 1 94 ? -33.828 15.586 44.447 1.00 55.66 94 GLN A N 1
ATOM 762 C CA . GLN A 1 94 ? -33.774 17.056 44.356 1.00 55.66 94 GLN A CA 1
ATOM 763 C C . GLN A 1 94 ? -35.020 17.677 43.708 1.00 55.66 94 GLN A C 1
ATOM 765 O O . GLN A 1 94 ? -34.951 18.346 42.686 1.00 55.66 94 GLN A O 1
ATOM 770 N N . THR A 1 95 ? -36.170 17.541 44.364 1.00 55.09 95 THR A N 1
ATOM 771 C CA . THR A 1 95 ? -37.185 18.608 44.367 1.00 55.09 95 THR A CA 1
ATOM 772 C C . THR A 1 95 ? -37.075 19.369 45.682 1.00 55.09 95 THR A C 1
ATOM 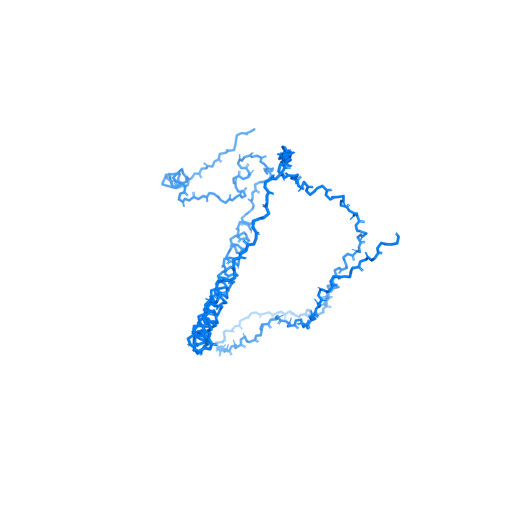774 O O . THR A 1 95 ? -37.963 19.318 46.528 1.00 55.09 95 THR A O 1
ATOM 777 N N . THR A 1 96 ? -35.951 20.053 45.898 1.00 61.31 96 THR A N 1
ATOM 778 C CA . THR A 1 96 ? -35.960 21.217 46.787 1.00 61.31 96 THR A CA 1
ATOM 779 C C . THR A 1 96 ? -36.487 22.387 45.961 1.00 61.31 96 THR A C 1
ATOM 781 O O . THR A 1 96 ? -35.884 22.687 44.927 1.00 61.31 96 THR A O 1
ATOM 784 N N . PRO A 1 97 ? -37.607 23.020 46.347 1.00 59.62 97 PRO A N 1
ATOM 785 C CA . PRO A 1 97 ? -38.125 24.173 45.631 1.00 59.62 97 PRO A CA 1
ATOM 786 C C . PRO A 1 97 ? -37.043 25.250 45.587 1.00 59.62 97 PRO A C 1
ATOM 788 O O . PRO A 1 97 ? -36.502 25.650 46.618 1.00 59.62 97 PRO A O 1
ATOM 791 N N . ILE A 1 98 ? -36.718 25.684 44.371 1.00 56.81 98 ILE A N 1
ATOM 792 C CA . ILE A 1 98 ? -36.005 26.927 44.109 1.00 56.81 98 ILE A CA 1
ATOM 793 C C . ILE A 1 98 ? -36.798 28.031 44.822 1.00 56.81 98 ILE A C 1
ATOM 795 O O . ILE A 1 98 ? -37.877 28.430 44.397 1.00 56.81 98 ILE A O 1
ATOM 799 N N . ILE A 1 99 ? -36.304 28.462 45.980 1.00 64.38 99 ILE A N 1
ATOM 800 C CA . ILE A 1 99 ? -36.659 29.757 46.542 1.00 64.38 99 ILE A CA 1
ATOM 801 C C . ILE A 1 99 ? -35.788 30.738 45.773 1.00 64.38 99 ILE A C 1
ATOM 803 O O . ILE A 1 99 ? -34.576 30.825 45.969 1.00 64.38 99 ILE A O 1
ATOM 807 N N . GLU A 1 100 ? -36.433 31.392 44.818 1.00 58.12 100 GLU A N 1
ATOM 808 C CA . GLU A 1 100 ? -35.937 32.507 44.031 1.00 58.12 100 GLU A CA 1
ATOM 809 C C . GLU A 1 100 ? -35.500 33.630 44.984 1.00 58.12 100 GLU A C 1
ATOM 811 O O . GLU A 1 100 ? -36.301 34.441 45.443 1.00 58.12 100 GLU A O 1
ATOM 816 N N . GLN A 1 101 ? -34.218 33.644 45.357 1.00 66.62 101 GLN A N 1
ATOM 817 C CA . GLN A 1 101 ? -33.621 34.818 45.981 1.00 66.62 101 GLN A CA 1
ATOM 818 C C . GLN A 1 101 ? -33.383 35.869 44.887 1.00 66.62 101 GLN A C 1
ATOM 820 O O . GLN A 1 101 ? -32.655 35.582 43.930 1.00 66.62 101 GLN A O 1
ATOM 825 N N . PRO A 1 102 ? -33.955 37.081 45.010 1.00 61.94 102 PRO A N 1
ATOM 826 C CA . PRO A 1 102 ? -33.727 38.159 44.062 1.00 61.94 102 PRO A CA 1
ATOM 827 C C . PRO A 1 102 ? -32.248 38.545 44.091 1.00 61.94 102 PRO A C 1
ATOM 829 O O . PRO A 1 102 ? -31.719 39.033 45.090 1.00 61.94 102 PRO A O 1
ATOM 832 N N . ARG A 1 103 ? -31.564 38.282 42.978 1.00 58.78 103 ARG A N 1
ATOM 833 C CA . ARG A 1 103 ? -30.168 38.655 42.777 1.00 58.78 103 ARG A CA 1
ATOM 834 C C . ARG A 1 103 ? -30.096 40.186 42.625 1.00 58.78 103 ARG A C 1
ATOM 836 O O . ARG A 1 103 ? -30.774 40.719 41.746 1.00 58.78 103 ARG A O 1
ATOM 843 N N . PRO A 1 104 ? -29.291 40.901 43.431 1.00 62.09 104 PRO A N 1
ATOM 844 C CA . PRO A 1 104 ? -29.042 42.317 43.210 1.00 62.09 104 PRO A CA 1
ATOM 845 C C . PRO A 1 104 ? -28.294 42.480 41.887 1.00 62.09 104 PRO A C 1
ATOM 847 O O . PRO A 1 104 ? -27.282 41.821 41.650 1.00 62.09 104 PRO A O 1
ATOM 850 N N . VAL A 1 105 ? -28.837 43.330 41.020 1.00 66.81 105 VAL A N 1
ATOM 851 C CA . VAL A 1 105 ? -28.218 43.810 39.782 1.00 66.81 105 VAL A CA 1
ATOM 852 C C . VAL A 1 105 ? -26.912 44.541 40.116 1.00 66.81 105 VAL A C 1
ATOM 854 O O . VAL A 1 105 ? -26.976 45.591 40.755 1.00 66.81 105 VAL A O 1
ATOM 857 N N . PRO A 1 106 ? -25.733 44.055 39.684 1.00 63.16 106 PRO A N 1
ATOM 858 C CA . PRO A 1 106 ? -24.566 44.898 39.544 1.00 63.16 106 PRO A CA 1
ATOM 859 C C . PRO A 1 106 ? -24.662 45.606 38.193 1.00 63.16 106 PRO A C 1
ATOM 861 O O . PRO A 1 106 ? -24.582 45.017 37.116 1.00 63.16 106 PRO A O 1
ATOM 864 N N . GLU A 1 107 ? -24.922 46.890 38.346 1.00 55.69 107 GLU A N 1
ATOM 865 C CA . GLU A 1 107 ? -24.751 48.016 37.450 1.00 55.69 107 GLU A CA 1
ATOM 866 C C . GLU A 1 107 ? -23.648 47.861 36.386 1.00 55.69 107 GLU A C 1
ATOM 868 O O . GLU A 1 107 ? -22.525 47.417 36.631 1.00 55.69 107 GLU A O 1
ATOM 873 N N . LEU A 1 108 ? -24.024 48.280 35.179 1.00 61.41 108 LEU A N 1
ATOM 874 C CA . LEU A 1 108 ? -23.193 48.452 33.998 1.00 61.41 108 LEU A CA 1
ATOM 875 C C . LEU A 1 108 ? -22.044 49.437 34.254 1.00 61.41 108 LEU A C 1
ATOM 877 O O . LEU A 1 108 ? -22.262 50.619 34.500 1.00 61.41 108 LEU A O 1
ATOM 881 N N . SER A 1 109 ? -20.815 48.973 34.069 1.00 54.59 109 SER A N 1
ATOM 882 C CA . SER A 1 109 ? -19.654 49.771 33.655 1.00 54.59 109 SER A CA 1
ATOM 883 C C . SER A 1 109 ? -18.700 48.771 33.001 1.00 54.59 109 SER A C 1
ATOM 885 O O . SER A 1 109 ? -18.189 47.877 33.659 1.00 54.59 109 SER A O 1
ATOM 887 N N . GLY A 1 110 ? -18.620 48.690 31.676 1.00 61.38 110 GLY A N 1
ATOM 888 C CA . GLY A 1 110 ? -18.021 49.731 30.856 1.00 61.38 110 GLY A CA 1
ATOM 889 C C . GLY A 1 110 ? -16.507 49.531 30.888 1.00 61.38 110 GLY A C 1
ATOM 890 O O . GLY A 1 110 ? -15.905 49.800 31.917 1.00 61.38 110 GLY A O 1
ATOM 891 N N . VAL A 1 111 ? -15.950 49.007 29.788 1.00 48.78 111 VAL A N 1
ATOM 892 C CA . VAL A 1 111 ? -14.612 49.257 29.205 1.00 48.78 111 VAL A CA 1
ATOM 893 C C . VAL A 1 111 ? -14.290 48.089 28.262 1.00 48.78 111 VAL A C 1
ATOM 895 O O . VAL A 1 111 ? -13.964 46.977 28.676 1.00 48.78 111 VAL A O 1
ATOM 898 N N . GLU A 1 112 ? -14.424 48.375 26.967 1.00 60.75 112 GLU A N 1
ATOM 899 C CA . GLU A 1 112 ? -13.708 47.693 25.888 1.00 60.75 112 GLU A CA 1
ATOM 900 C C . GLU A 1 112 ? -12.207 47.631 26.205 1.00 60.75 112 GLU A C 1
ATOM 902 O O . GLU A 1 112 ? -11.631 48.603 26.698 1.00 60.75 112 GLU A O 1
ATOM 907 N N . PRO A 1 113 ? -11.526 46.551 25.806 1.00 59.06 113 PRO A N 1
ATOM 908 C CA . PRO A 1 113 ? -10.598 46.797 24.711 1.00 59.06 113 PRO A CA 1
ATOM 909 C C . PRO A 1 113 ? -10.630 45.706 23.643 1.00 59.06 113 PRO A C 1
ATOM 911 O O . PRO A 1 113 ? -10.625 44.508 23.928 1.00 59.06 113 PRO A O 1
ATOM 914 N N . ALA A 1 114 ? -10.600 46.175 22.397 1.00 57.59 114 ALA A N 1
ATOM 915 C CA . ALA A 1 114 ? -10.280 45.450 21.179 1.00 57.59 114 ALA A CA 1
ATOM 916 C C . ALA A 1 114 ? -9.335 44.256 21.412 1.00 57.59 114 ALA A C 1
ATOM 918 O O . ALA A 1 114 ? -8.127 44.409 21.619 1.00 57.59 114 ALA A O 1
ATOM 919 N N . ALA A 1 115 ? -9.893 43.047 21.328 1.00 55.00 115 ALA A N 1
ATOM 920 C CA . ALA A 1 115 ? -9.122 41.819 21.275 1.00 55.00 115 ALA A CA 1
ATOM 921 C C . ALA A 1 115 ? -8.383 41.768 19.932 1.00 55.00 115 ALA A C 1
ATOM 923 O O . ALA A 1 115 ? -8.932 41.406 18.893 1.00 55.00 115 ALA A O 1
ATOM 924 N N . HIS A 1 116 ? -7.115 42.165 19.964 1.00 65.94 116 HIS A N 1
ATOM 925 C CA . HIS A 1 116 ? -6.154 41.910 18.907 1.00 65.94 116 HIS A CA 1
ATOM 926 C C . HIS A 1 116 ? -6.023 40.389 18.742 1.00 65.94 116 HIS A C 1
ATOM 928 O O . HIS A 1 116 ? -5.341 39.720 19.520 1.00 65.94 116 HIS A O 1
ATOM 934 N N . VAL A 1 117 ? -6.734 39.832 17.759 1.00 59.56 117 VAL A N 1
ATOM 935 C CA . VAL A 1 117 ? -6.641 38.421 17.378 1.00 59.56 117 VAL A CA 1
ATOM 936 C C . VAL A 1 117 ? -5.260 38.207 16.768 1.00 59.56 117 VAL A C 1
ATOM 938 O O . VAL A 1 117 ? -5.050 38.411 15.574 1.00 59.56 117 VAL A O 1
ATOM 941 N N . GLN A 1 118 ? -4.292 37.825 17.601 1.00 67.56 118 GLN A N 1
ATOM 942 C CA . GLN A 1 118 ? -3.054 37.255 17.094 1.00 67.56 118 GLN A CA 1
ATOM 943 C C . GLN A 1 118 ? -3.405 35.936 16.392 1.00 67.56 118 GLN A C 1
ATOM 945 O O . GLN A 1 118 ? -4.069 35.089 17.000 1.00 67.56 118 GLN A O 1
ATOM 950 N N . PRO A 1 119 ? -2.997 35.734 15.126 1.00 72.81 119 PRO A N 1
ATOM 951 C CA . PRO A 1 119 ? -3.124 34.428 14.504 1.00 72.81 119 PRO A CA 1
ATOM 952 C C . PRO A 1 119 ? -2.356 33.404 15.353 1.00 72.81 119 PRO A C 1
ATOM 954 O O . PRO A 1 119 ? -1.300 33.742 15.899 1.00 72.81 119 PRO A O 1
ATOM 957 N N . PRO A 1 120 ? -2.855 32.161 15.478 1.00 67.69 120 PRO A N 1
ATOM 958 C CA . PRO A 1 120 ? -2.127 31.117 16.178 1.00 67.69 120 PRO A CA 1
ATOM 959 C C . PRO A 1 120 ? -0.749 31.003 15.535 1.00 67.69 120 PRO A C 1
ATOM 961 O O . PRO A 1 120 ? -0.628 30.736 14.338 1.00 67.69 120 PRO A O 1
ATOM 964 N N . ALA A 1 121 ? 0.292 31.261 16.326 1.00 60.75 121 ALA A N 1
ATOM 965 C CA . ALA A 1 121 ? 1.658 31.046 15.900 1.00 60.75 121 ALA A CA 1
ATOM 966 C C . ALA A 1 121 ? 1.761 29.578 15.486 1.00 60.75 121 ALA A C 1
ATOM 968 O O . ALA A 1 121 ? 1.720 28.682 16.331 1.00 60.75 121 ALA A O 1
ATOM 969 N N . PHE A 1 122 ? 1.848 29.332 14.178 1.00 54.97 122 PHE A N 1
ATOM 970 C CA . PHE A 1 122 ? 2.254 28.040 13.663 1.00 54.97 122 PHE A CA 1
ATOM 971 C C . PHE A 1 122 ? 3.605 27.748 14.304 1.00 54.97 122 PHE A C 1
ATOM 973 O O . PHE A 1 122 ? 4.625 28.337 13.938 1.00 54.97 122 PHE A O 1
ATOM 980 N N . LEU A 1 123 ? 3.590 26.867 15.305 1.00 55.97 123 LEU A N 1
ATOM 981 C CA . LEU A 1 123 ? 4.771 26.218 15.837 1.00 55.97 123 LEU A CA 1
ATOM 982 C C . LEU A 1 123 ? 5.364 25.438 14.670 1.00 55.97 123 LEU A C 1
ATOM 984 O O . LEU A 1 123 ? 5.055 24.270 14.458 1.00 55.97 123 LEU A O 1
ATOM 988 N N . THR A 1 124 ? 6.178 26.107 13.861 1.00 65.50 124 THR A N 1
ATOM 989 C CA . THR A 1 124 ? 7.087 25.414 12.968 1.00 65.50 124 THR A CA 1
ATOM 990 C C . THR A 1 124 ? 7.968 24.568 13.883 1.00 65.50 124 THR A C 1
ATOM 992 O O . THR A 1 124 ? 8.603 25.111 14.793 1.00 65.50 124 THR A O 1
ATOM 995 N N . PRO A 1 125 ? 7.999 23.235 13.729 1.00 59.75 125 PRO A N 1
ATOM 996 C CA . PRO A 1 125 ? 8.917 22.400 14.481 1.00 59.75 125 PRO A CA 1
ATOM 997 C C . PRO A 1 125 ? 10.325 22.595 13.909 1.00 59.75 125 PRO A C 1
ATOM 999 O O . PRO A 1 125 ? 10.917 21.685 13.339 1.00 59.75 125 PRO A O 1
ATOM 1002 N N . SER A 1 126 ? 10.892 23.790 14.069 1.00 54.72 126 SER A N 1
ATOM 1003 C CA . SER A 1 126 ? 12.318 24.026 13.890 1.00 54.72 126 SER A CA 1
ATOM 1004 C C . SER A 1 126 ? 13.017 23.568 15.167 1.00 54.72 126 SER A C 1
ATOM 1006 O O . SER A 1 126 ? 13.469 24.348 16.001 1.00 54.72 126 SER A O 1
ATOM 1008 N N . SER A 1 127 ? 13.006 22.251 15.378 1.00 58.19 127 SER A N 1
ATOM 1009 C CA . SER A 1 127 ? 13.814 21.628 16.418 1.00 58.19 127 SER A CA 1
ATOM 1010 C C . SER A 1 127 ? 15.270 21.613 15.952 1.00 58.19 127 SER A C 1
ATOM 1012 O O . SER A 1 127 ? 15.566 20.970 14.940 1.00 58.19 127 SER A O 1
ATOM 1014 N N . PRO A 1 128 ? 16.211 22.237 16.683 1.00 55.47 128 PRO A N 1
ATOM 1015 C CA . PRO A 1 128 ? 17.624 21.991 16.461 1.00 55.47 128 PRO A CA 1
ATOM 1016 C C . PRO A 1 128 ? 17.888 20.519 16.779 1.00 55.47 128 PRO A C 1
ATOM 1018 O O . PRO A 1 128 ? 17.787 20.067 17.924 1.00 55.47 128 PRO A O 1
ATOM 1021 N N . ARG A 1 129 ? 18.183 19.744 15.734 1.00 53.94 129 ARG A N 1
ATOM 1022 C CA . ARG A 1 129 ? 18.523 18.325 15.817 1.00 53.94 129 ARG A CA 1
ATOM 1023 C C . ARG A 1 129 ? 19.844 18.198 16.579 1.00 53.94 129 ARG A C 1
ATOM 1025 O O . ARG A 1 129 ? 20.913 18.205 15.979 1.00 53.94 129 ARG A O 1
ATOM 1032 N N . LYS A 1 130 ? 19.779 18.113 17.913 1.00 56.59 130 LYS A N 1
ATOM 1033 C CA . LYS A 1 130 ? 20.930 17.774 18.758 1.00 56.59 130 LYS A CA 1
ATOM 1034 C C . LYS A 1 130 ? 21.505 16.459 18.241 1.00 56.59 130 LYS A C 1
ATOM 1036 O O . LYS A 1 130 ? 20.837 15.425 18.284 1.00 56.59 130 LYS A O 1
ATOM 1041 N N . SER A 1 131 ? 22.727 16.512 17.727 1.00 59.03 131 SER A N 1
ATOM 1042 C CA . SER A 1 131 ? 23.498 15.353 17.299 1.00 59.03 131 SER A CA 1
ATOM 1043 C C . SER A 1 131 ? 23.758 14.459 18.512 1.00 59.03 131 SER A C 1
ATOM 1045 O O . SER A 1 131 ? 24.722 14.658 19.250 1.00 59.03 131 SER A O 1
ATOM 1047 N N . LYS A 1 132 ? 22.874 13.486 18.758 1.00 57.59 132 LYS A N 1
ATOM 1048 C CA . LYS A 1 132 ? 23.172 12.374 19.663 1.00 57.59 132 LYS A CA 1
ATOM 1049 C C . LYS A 1 132 ? 24.359 11.625 19.070 1.00 57.59 132 LYS A C 1
ATOM 1051 O O . LYS A 1 132 ? 24.317 11.210 17.910 1.00 57.59 132 LYS A O 1
ATOM 1056 N N . SER A 1 133 ? 25.417 11.514 19.864 1.00 63.31 133 SER A N 1
ATOM 1057 C CA . SER A 1 133 ? 26.592 10.714 19.559 1.00 63.31 133 SER A CA 1
ATOM 1058 C C . SER A 1 133 ? 26.155 9.323 19.106 1.00 63.31 133 SER A C 1
ATOM 1060 O O . SER A 1 133 ? 25.338 8.656 19.746 1.00 63.31 133 SER A O 1
ATOM 1062 N N . LYS A 1 134 ? 26.669 8.913 17.947 1.00 57.53 134 LYS A N 1
ATOM 1063 C CA . LYS A 1 134 ? 26.504 7.562 17.427 1.00 57.53 134 LYS A CA 1
ATOM 1064 C C . LYS A 1 134 ? 27.146 6.612 18.436 1.00 57.53 134 LYS A C 1
ATOM 1066 O O . LYS A 1 134 ? 28.368 6.550 18.519 1.00 57.53 134 LYS A O 1
ATOM 1071 N N . LYS A 1 135 ? 26.339 5.868 19.193 1.00 69.50 135 LYS A N 1
ATOM 1072 C CA . LYS A 1 135 ? 26.811 4.572 19.683 1.00 69.50 135 LYS A CA 1
ATOM 1073 C C . LYS A 1 135 ? 27.048 3.714 18.433 1.00 69.50 135 LYS A C 1
ATOM 1075 O O . LYS A 1 135 ? 26.154 3.686 17.581 1.00 69.50 135 LYS A O 1
ATOM 1080 N N . PRO A 1 136 ? 28.225 3.094 18.258 1.00 70.44 136 PRO A N 1
ATOM 1081 C CA . PRO A 1 136 ? 28.433 2.170 17.157 1.00 70.44 136 PRO A CA 1
ATOM 1082 C C . PRO A 1 136 ? 27.415 1.043 17.311 1.00 70.44 136 PRO A C 1
ATOM 1084 O O . PRO A 1 136 ? 27.344 0.383 18.345 1.00 70.44 136 PRO A O 1
ATOM 1087 N N . PHE A 1 137 ? 26.567 0.893 16.302 1.00 71.12 137 PHE A N 1
ATOM 1088 C CA . PHE A 1 137 ? 25.679 -0.247 16.181 1.00 71.12 137 PHE A CA 1
ATOM 1089 C C . PHE A 1 137 ? 26.568 -1.482 16.001 1.00 71.12 137 PHE A C 1
ATOM 1091 O O . PHE A 1 137 ? 27.155 -1.666 14.936 1.00 71.12 137 PHE A O 1
ATOM 1098 N N . SER A 1 138 ? 26.749 -2.269 17.063 1.00 65.88 138 SER A N 1
ATOM 1099 C CA . SER A 1 138 ? 27.442 -3.551 16.977 1.00 65.88 138 SER A CA 1
ATOM 1100 C C . SER A 1 138 ? 26.470 -4.566 16.393 1.00 65.88 138 SER A C 1
ATOM 1102 O O . SER A 1 138 ? 25.476 -4.920 17.031 1.00 65.88 138 SER A O 1
ATOM 1104 N N . LEU A 1 139 ? 26.745 -5.016 15.174 1.00 75.12 139 LEU A N 1
ATOM 1105 C CA . LEU A 1 139 ? 26.088 -6.197 14.633 1.00 75.12 139 LEU A CA 1
ATOM 1106 C C . LEU A 1 139 ? 26.426 -7.407 15.523 1.00 75.12 139 LEU A C 1
ATOM 1108 O O . LEU A 1 139 ? 27.569 -7.506 15.981 1.00 75.12 139 LEU A O 1
ATOM 1112 N N . PRO A 1 140 ? 25.464 -8.306 15.790 1.00 69.81 140 PRO A N 1
ATOM 1113 C CA . PRO A 1 140 ? 25.758 -9.562 16.465 1.00 69.81 140 PRO A CA 1
ATOM 1114 C C . PRO A 1 140 ? 26.768 -10.374 15.632 1.00 69.81 140 PRO A C 1
ATOM 1116 O O . PRO A 1 140 ? 26.695 -10.339 14.398 1.00 69.81 140 PRO A O 1
ATOM 1119 N N . PRO A 1 141 ? 27.719 -11.071 16.279 1.00 62.19 141 PRO A N 1
ATOM 1120 C CA . PRO A 1 141 ? 28.696 -11.897 15.585 1.00 62.19 141 PRO A CA 1
ATOM 1121 C C . PRO A 1 141 ? 27.978 -12.983 14.778 1.00 62.19 141 PRO A C 1
ATO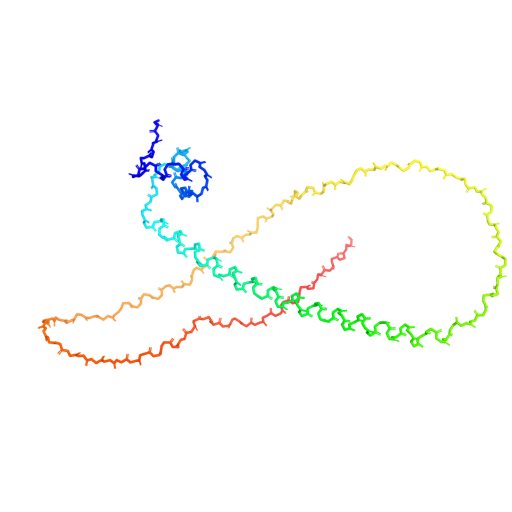M 1123 O O . PRO A 1 141 ? 27.090 -13.673 15.274 1.00 62.19 141 PRO A O 1
ATOM 1126 N N . LEU A 1 142 ? 28.339 -13.072 13.500 1.00 59.88 142 LEU A N 1
ATOM 1127 C CA . LEU A 1 142 ? 27.886 -14.110 12.589 1.00 59.88 142 LEU A CA 1
ATOM 1128 C C . LEU A 1 142 ? 28.718 -15.364 12.879 1.00 59.88 142 LEU A C 1
ATOM 1130 O O . LEU A 1 142 ? 29.869 -15.447 12.448 1.00 59.88 142 LEU A O 1
ATOM 1134 N N . ASP A 1 143 ? 28.150 -16.306 13.631 1.00 50.41 143 ASP A N 1
ATOM 1135 C CA . ASP A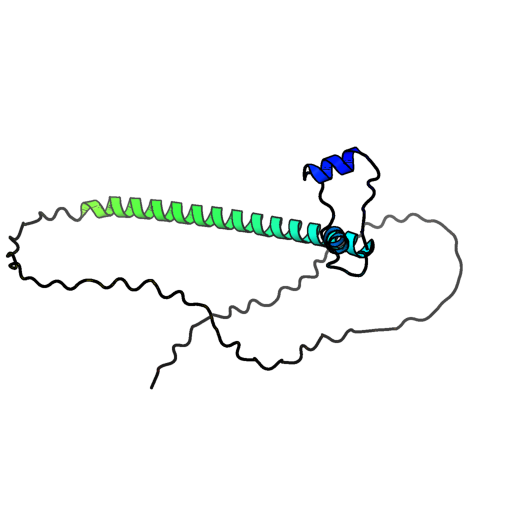 1 143 ? 28.759 -17.614 13.875 1.00 50.41 143 ASP A CA 1
ATOM 1136 C C . ASP A 1 143 ? 28.908 -18.355 12.539 1.00 50.41 143 ASP A C 1
ATOM 1138 O O . ASP A 1 143 ? 27.963 -18.913 11.982 1.00 50.41 143 ASP A O 1
ATOM 1142 N N . THR A 1 144 ? 30.122 -18.318 11.995 1.00 51.44 144 THR A N 1
ATOM 1143 C CA . THR A 1 144 ? 30.549 -19.124 10.852 1.00 51.44 144 THR A CA 1
ATOM 1144 C C . THR A 1 144 ? 31.230 -20.373 11.390 1.00 51.44 144 THR A C 1
ATOM 1146 O O . THR A 1 144 ? 32.448 -20.504 11.381 1.00 51.44 144 THR A O 1
ATOM 1149 N N . SER A 1 145 ? 30.431 -21.311 11.895 1.00 53.03 145 SER A N 1
ATOM 1150 C CA . SER A 1 145 ? 30.904 -22.674 12.133 1.00 53.03 145 SER A CA 1
ATOM 1151 C C . SER A 1 145 ? 30.988 -23.406 10.795 1.00 53.03 145 SER A C 1
ATOM 1153 O O . SER A 1 145 ? 30.049 -24.061 10.350 1.00 53.03 145 SER A O 1
ATOM 1155 N N . THR A 1 146 ? 32.127 -23.246 10.128 1.00 51.12 146 THR A N 1
ATOM 1156 C CA . THR A 1 146 ? 32.667 -24.232 9.192 1.00 51.12 146 THR A CA 1
ATOM 1157 C C . THR A 1 146 ? 33.150 -25.440 9.981 1.00 51.12 146 THR A C 1
ATOM 1159 O O . THR A 1 146 ? 34.122 -25.321 10.715 1.00 51.12 146 THR A O 1
ATOM 1162 N N . ASP A 1 147 ? 32.480 -26.576 9.807 1.00 47.06 147 ASP A N 1
ATOM 1163 C CA . ASP A 1 147 ? 33.092 -27.908 9.816 1.00 47.06 147 ASP A CA 1
ATOM 1164 C C . ASP A 1 147 ? 32.054 -28.933 9.341 1.00 47.06 147 ASP A C 1
ATOM 1166 O O . ASP A 1 147 ? 31.089 -29.213 10.046 1.00 47.06 147 ASP A O 1
ATOM 1170 N N . ASN A 1 148 ? 32.224 -29.476 8.129 1.00 53.62 148 ASN A N 1
ATOM 1171 C CA . ASN A 1 148 ? 32.487 -30.912 7.991 1.00 53.62 148 ASN A CA 1
ATOM 1172 C C . ASN A 1 148 ? 32.843 -31.302 6.544 1.00 53.62 148 ASN A C 1
ATOM 1174 O O . ASN A 1 148 ? 32.005 -31.315 5.646 1.00 53.62 148 ASN A O 1
ATOM 1178 N N . THR A 1 149 ? 34.131 -31.588 6.364 1.00 47.34 149 THR A N 1
ATOM 1179 C CA . THR A 1 149 ? 34.710 -32.831 5.827 1.00 47.34 149 THR A CA 1
ATOM 1180 C C . THR A 1 149 ? 34.010 -33.556 4.674 1.00 47.34 149 THR A C 1
ATOM 1182 O O . THR A 1 149 ? 32.895 -34.060 4.773 1.00 47.34 149 THR A O 1
ATOM 1185 N N . ALA A 1 150 ? 34.787 -33.702 3.603 1.00 51.41 150 ALA A N 1
ATOM 1186 C CA . ALA A 1 150 ? 34.532 -34.494 2.413 1.00 51.41 150 ALA A CA 1
ATOM 1187 C C . ALA A 1 150 ? 34.288 -35.991 2.682 1.00 51.41 150 ALA A C 1
ATOM 1189 O O . ALA A 1 150 ? 35.007 -36.610 3.462 1.00 51.41 150 ALA A O 1
ATOM 1190 N N . ALA A 1 151 ? 33.390 -36.598 1.901 1.00 49.47 151 ALA A N 1
ATOM 1191 C CA . ALA A 1 151 ? 33.546 -37.968 1.420 1.00 49.47 151 ALA A CA 1
ATOM 1192 C C . ALA A 1 151 ? 32.742 -38.182 0.130 1.00 49.47 151 ALA A C 1
ATOM 1194 O O . ALA A 1 151 ? 31.609 -37.733 -0.024 1.00 49.47 151 ALA A O 1
ATOM 1195 N N . SER A 1 152 ? 33.398 -38.854 -0.803 1.00 50.56 152 SER A N 1
ATOM 1196 C CA . SER A 1 152 ? 32.998 -39.151 -2.168 1.00 50.56 152 SER A CA 1
ATOM 1197 C C . SER A 1 152 ? 31.827 -40.140 -2.300 1.00 50.56 152 SER A C 1
ATOM 1199 O O . SER A 1 152 ? 31.652 -41.034 -1.479 1.00 50.56 152 SER A O 1
ATOM 1201 N N . SER A 1 153 ? 31.216 -40.091 -3.489 1.00 48.53 153 SER A N 1
ATOM 1202 C CA . SER A 1 153 ? 30.879 -41.236 -4.359 1.00 48.53 153 SER A CA 1
ATOM 1203 C C . SER A 1 153 ? 29.451 -41.829 -4.379 1.00 48.53 153 SER A C 1
ATOM 1205 O O . SER A 1 153 ? 28.965 -42.417 -3.423 1.00 48.53 153 SER A O 1
ATOM 1207 N N . THR A 1 154 ? 28.913 -41.783 -5.610 1.00 47.62 154 THR A N 1
ATOM 1208 C CA . THR A 1 154 ? 28.102 -42.798 -6.324 1.00 47.62 154 THR A CA 1
ATOM 1209 C C . THR A 1 154 ? 26.564 -42.709 -6.253 1.00 47.62 154 THR A C 1
ATOM 1211 O O . THR A 1 154 ? 25.997 -42.590 -5.170 1.00 47.62 154 THR A O 1
ATOM 1214 N N . PRO A 1 155 ? 25.872 -42.783 -7.416 1.00 64.94 155 PRO A N 1
ATOM 1215 C CA . PRO A 1 155 ? 24.418 -42.755 -7.513 1.00 64.94 155 PRO A CA 1
ATOM 1216 C C . PRO A 1 155 ? 23.812 -44.167 -7.530 1.00 64.94 155 PRO A C 1
ATOM 1218 O O . PRO A 1 155 ? 24.490 -45.138 -7.855 1.00 64.94 155 PRO A O 1
ATOM 1221 N N . ALA A 1 156 ? 22.496 -44.195 -7.317 1.00 50.78 156 ALA A N 1
ATOM 1222 C CA . ALA A 1 156 ? 21.516 -45.216 -7.691 1.00 50.78 156 ALA A CA 1
ATOM 1223 C C . ALA A 1 156 ? 20.756 -45.825 -6.509 1.00 50.78 156 ALA A C 1
ATOM 1225 O O . ALA A 1 156 ? 21.324 -46.392 -5.585 1.00 50.78 156 ALA A O 1
ATOM 1226 N N . GLN A 1 157 ? 19.442 -45.775 -6.713 1.00 42.50 157 GLN A N 1
ATOM 1227 C CA . GLN A 1 157 ? 18.361 -46.589 -6.176 1.00 42.50 157 GLN A CA 1
ATOM 1228 C C . GLN A 1 157 ? 17.337 -45.822 -5.344 1.00 42.50 157 GLN A C 1
ATOM 1230 O O . GLN A 1 157 ? 17.606 -45.204 -4.320 1.00 42.50 157 GLN A O 1
ATOM 1235 N N . ALA A 1 158 ? 16.144 -45.846 -5.934 1.00 56.16 158 ALA A N 1
ATOM 1236 C CA . ALA A 1 158 ? 14.875 -45.459 -5.381 1.00 56.16 158 ALA A CA 1
ATOM 1237 C C . ALA A 1 158 ? 14.624 -46.183 -4.063 1.00 56.16 158 ALA A C 1
ATOM 1239 O O . ALA A 1 158 ? 14.883 -47.375 -3.985 1.00 56.16 158 ALA A O 1
ATOM 1240 N N . GLU A 1 159 ? 14.011 -45.484 -3.113 1.00 46.62 159 GLU A N 1
ATOM 1241 C CA . GLU A 1 159 ? 12.931 -46.051 -2.316 1.00 46.62 159 GLU A CA 1
ATOM 1242 C C . GLU A 1 159 ? 12.117 -44.934 -1.656 1.00 46.62 159 GLU A C 1
ATOM 1244 O O . GLU A 1 159 ? 12.632 -43.971 -1.086 1.00 46.62 159 GLU A O 1
ATOM 1249 N N . PHE A 1 160 ? 10.805 -45.048 -1.842 1.00 52.94 160 PHE A N 1
ATOM 1250 C CA . PHE A 1 160 ? 9.766 -44.198 -1.290 1.00 52.94 160 PHE A CA 1
ATOM 1251 C C . PHE A 1 160 ? 9.679 -44.418 0.222 1.00 52.94 160 PHE A C 1
ATOM 1253 O O . PHE A 1 160 ? 9.192 -45.458 0.657 1.00 52.94 160 PHE A O 1
ATOM 1260 N N . HIS A 1 161 ? 10.026 -43.410 1.022 1.00 43.97 161 HIS A N 1
ATOM 1261 C CA . HIS A 1 161 ? 9.559 -43.334 2.405 1.00 43.97 161 HIS A CA 1
ATOM 1262 C C . HIS A 1 161 ? 8.923 -41.972 2.671 1.00 43.97 161 HIS A C 1
ATOM 1264 O O . HIS A 1 161 ? 9.573 -40.932 2.749 1.00 43.97 161 HIS A O 1
ATOM 1270 N N . SER A 1 162 ? 7.597 -42.020 2.770 1.00 51.62 162 SER A N 1
ATOM 1271 C CA . SER A 1 162 ? 6.731 -40.924 3.170 1.00 51.62 162 SER A CA 1
ATOM 1272 C C . SER A 1 162 ? 6.908 -40.694 4.673 1.00 51.62 162 SER A C 1
ATOM 1274 O O . SER A 1 162 ? 6.402 -41.467 5.485 1.00 51.62 162 SER A O 1
ATOM 1276 N N . THR A 1 163 ? 7.654 -39.653 5.040 1.00 53.00 163 THR A N 1
ATOM 1277 C CA . THR A 1 163 ? 7.793 -39.201 6.430 1.00 53.00 163 THR A CA 1
ATOM 1278 C C . THR A 1 163 ? 7.036 -37.890 6.588 1.00 53.00 163 THR A C 1
ATOM 1280 O O . THR A 1 163 ? 7.464 -36.843 6.104 1.00 53.00 163 THR A O 1
ATOM 1283 N N . LEU A 1 164 ? 5.899 -37.954 7.280 1.00 53.31 164 LEU A N 1
ATOM 1284 C CA . LEU A 1 164 ? 5.170 -36.795 7.785 1.00 53.31 164 LEU A CA 1
ATOM 1285 C C . LEU A 1 164 ? 6.052 -36.062 8.806 1.00 53.31 164 LEU A C 1
ATOM 1287 O O . LEU A 1 164 ? 6.179 -36.500 9.947 1.00 53.31 164 LEU A O 1
ATOM 1291 N N . GLN A 1 165 ? 6.668 -34.949 8.401 1.00 52.19 165 GLN A N 1
ATOM 1292 C CA . GLN A 1 165 ? 7.322 -34.024 9.324 1.00 52.19 165 GLN A CA 1
ATOM 1293 C C . GLN A 1 165 ? 6.377 -32.873 9.670 1.00 52.19 165 GLN A C 1
ATOM 1295 O O . GLN A 1 165 ? 6.118 -31.971 8.876 1.00 52.19 165 GLN A O 1
ATOM 1300 N N . THR A 1 166 ? 5.877 -32.910 10.901 1.00 53.44 166 THR A N 1
ATOM 1301 C CA . THR A 1 166 ? 5.307 -31.774 11.623 1.00 53.44 166 THR A CA 1
ATOM 1302 C C . THR A 1 166 ? 6.398 -30.738 11.895 1.00 53.44 166 THR A C 1
ATOM 1304 O O . THR A 1 166 ? 7.170 -30.878 12.842 1.00 53.44 166 THR A O 1
ATOM 1307 N N . VAL A 1 167 ? 6.458 -29.676 11.091 1.00 49.41 167 VAL A N 1
ATOM 1308 C CA . VAL A 1 167 ? 7.259 -28.477 11.389 1.00 49.41 167 VAL A CA 1
ATOM 1309 C C . VAL A 1 167 ? 6.458 -27.523 12.274 1.00 49.41 167 VAL A C 1
ATOM 1311 O O . VAL A 1 167 ? 5.875 -26.536 11.837 1.00 49.41 167 VAL A O 1
ATOM 1314 N N . THR A 1 168 ? 6.454 -27.857 13.561 1.00 52.31 168 THR A N 1
ATOM 1315 C CA . THR A 1 168 ? 6.275 -26.911 14.662 1.00 52.31 168 THR A CA 1
ATOM 1316 C C . THR A 1 168 ? 7.617 -26.231 14.912 1.00 52.31 168 THR A C 1
ATOM 1318 O O . THR A 1 168 ? 8.573 -26.899 15.295 1.00 52.31 168 THR A O 1
ATOM 1321 N N . SER A 1 169 ?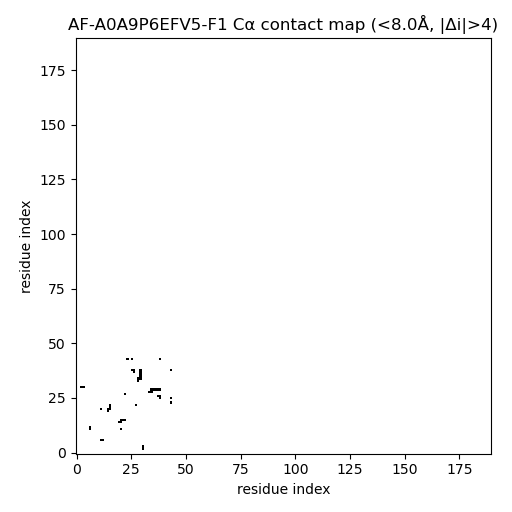 7.702 -24.914 14.714 1.00 49.69 169 SER A N 1
ATOM 1322 C CA . SER A 1 169 ? 8.300 -23.967 15.676 1.00 49.69 169 SER A CA 1
ATOM 1323 C C . SER A 1 169 ? 8.496 -22.587 15.042 1.00 49.69 169 SER A C 1
ATOM 1325 O O . SER A 1 169 ? 9.397 -22.331 14.248 1.00 49.69 169 SER A O 1
ATOM 1327 N N . SER A 1 170 ? 7.623 -21.668 15.445 1.00 54.91 170 SER A N 1
ATOM 1328 C CA . SER A 1 170 ? 7.794 -20.228 15.288 1.00 54.91 170 SER A CA 1
ATOM 1329 C C . SER A 1 170 ? 9.050 -19.756 16.039 1.00 54.91 170 SER A C 1
ATOM 1331 O O . SER A 1 170 ? 9.128 -19.959 17.250 1.00 54.91 170 SER A O 1
ATOM 1333 N N . PRO A 1 171 ? 10.007 -19.062 15.394 1.00 58.28 171 PRO A N 1
ATOM 1334 C CA . PRO A 1 171 ? 11.234 -18.586 16.040 1.00 58.28 171 PRO A CA 1
ATOM 1335 C C . PRO A 1 171 ? 11.084 -17.193 16.676 1.00 58.28 171 PRO A C 1
ATOM 1337 O O . PRO A 1 171 ? 12.069 -16.486 16.886 1.00 58.28 171 PRO A O 1
ATOM 1340 N N . TRP A 1 172 ? 9.860 -16.761 16.978 1.00 51.81 172 TRP A N 1
ATOM 1341 C CA . TRP A 1 172 ? 9.618 -15.463 17.602 1.00 51.81 172 TRP A CA 1
ATOM 1342 C C . TRP A 1 172 ? 9.714 -15.663 19.108 1.00 51.81 172 TRP A C 1
ATOM 1344 O O . TRP A 1 172 ? 8.722 -15.889 19.794 1.00 51.81 172 TRP A O 1
ATOM 1354 N N . LYS A 1 173 ? 10.954 -15.649 19.605 1.00 55.03 173 LYS A N 1
ATOM 1355 C CA . LYS A 1 173 ? 11.237 -15.520 21.031 1.00 55.03 173 LYS A CA 1
ATOM 1356 C C . LYS A 1 173 ? 10.544 -14.255 21.532 1.00 55.03 173 LYS A C 1
ATOM 1358 O O . LYS A 1 173 ? 10.895 -13.151 21.120 1.00 55.03 173 LYS A O 1
ATOM 1363 N N . SER A 1 174 ? 9.560 -14.436 22.405 1.00 58.22 174 SER A N 1
ATOM 1364 C CA . SER A 1 174 ? 8.960 -13.377 23.204 1.00 58.22 174 SER A CA 1
ATOM 1365 C C . SER A 1 174 ? 10.067 -12.613 23.929 1.00 58.22 174 SER A C 1
ATOM 1367 O O . SER A 1 174 ? 10.799 -13.188 24.735 1.00 58.22 174 SER A O 1
ATOM 1369 N N . ALA A 1 175 ? 10.216 -11.328 23.615 1.00 62.59 175 ALA A N 1
ATOM 1370 C CA . ALA A 1 175 ? 11.007 -10.417 24.428 1.00 62.59 175 ALA A CA 1
ATOM 1371 C C . ALA A 1 175 ? 10.285 -10.181 25.771 1.00 62.59 175 ALA A C 1
ATOM 1373 O O . ALA A 1 175 ? 9.049 -10.179 25.794 1.00 62.59 175 ALA A O 1
ATOM 1374 N N . PRO A 1 176 ? 11.016 -9.994 26.883 1.00 60.56 176 PRO A N 1
ATOM 1375 C CA . PRO A 1 176 ? 10.407 -9.663 28.162 1.00 60.56 176 PRO A 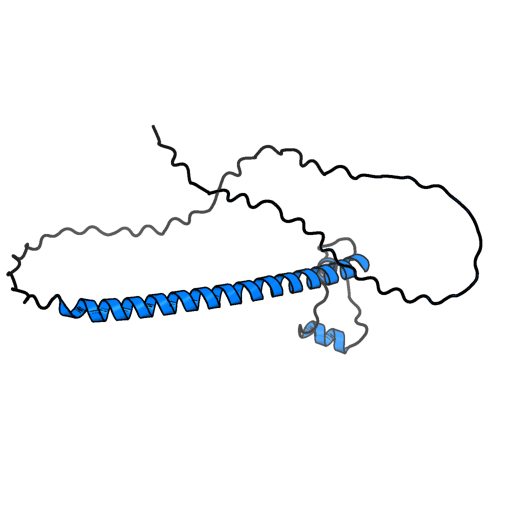CA 1
ATOM 1376 C C . PRO A 1 176 ? 9.696 -8.310 28.071 1.00 60.56 176 PRO A C 1
ATOM 1378 O O . PRO A 1 176 ? 10.228 -7.331 27.551 1.00 60.56 176 PRO A O 1
ATOM 1381 N N . SER A 1 177 ? 8.468 -8.282 28.577 1.00 52.91 177 SER A N 1
ATOM 1382 C CA . SER A 1 177 ? 7.656 -7.089 28.770 1.00 52.91 177 SER A CA 1
ATOM 1383 C C . SER A 1 177 ? 8.295 -6.185 29.826 1.00 52.91 177 SER A C 1
ATOM 1385 O O . SER A 1 177 ? 7.970 -6.275 31.009 1.00 52.91 177 SER A O 1
ATOM 1387 N N . GLU A 1 178 ? 9.201 -5.306 29.413 1.00 50.75 178 GLU A N 1
ATOM 1388 C CA . GLU A 1 178 ? 9.544 -4.125 30.199 1.00 50.75 178 GLU A CA 1
ATOM 1389 C C . GLU A 1 178 ? 8.472 -3.064 29.938 1.00 50.75 178 GLU A C 1
ATOM 1391 O O . GLU A 1 178 ? 8.481 -2.340 28.944 1.00 50.75 178 GLU A O 1
ATOM 1396 N N . THR A 1 179 ? 7.490 -3.003 30.833 1.00 54.66 179 THR A N 1
ATOM 1397 C CA . THR A 1 179 ? 6.632 -1.833 31.025 1.00 54.66 179 THR A CA 1
ATOM 1398 C C . THR A 1 179 ? 7.501 -0.663 31.491 1.00 54.66 179 THR A C 1
ATOM 1400 O O . THR A 1 179 ? 7.592 -0.375 32.684 1.00 54.66 179 THR A O 1
ATOM 1403 N N . GLU A 1 180 ? 8.178 0.004 30.555 1.00 54.69 180 GLU A N 1
ATOM 1404 C CA . GLU A 1 180 ? 8.786 1.314 30.786 1.00 54.69 180 GLU A CA 1
ATOM 1405 C C . GLU A 1 180 ? 7.665 2.351 30.931 1.00 54.69 180 GLU A C 1
ATOM 1407 O O . GLU A 1 180 ? 7.162 2.944 29.976 1.00 54.69 180 GLU A O 1
ATOM 1412 N N . THR A 1 181 ? 7.250 2.543 32.179 1.00 66.44 181 THR A N 1
ATOM 1413 C CA . THR A 1 181 ? 6.382 3.622 32.638 1.00 66.44 181 THR A CA 1
ATOM 1414 C C . THR A 1 181 ? 7.019 4.962 32.275 1.00 66.44 181 THR A C 1
ATOM 1416 O O . THR A 1 181 ? 7.946 5.436 32.935 1.00 66.44 181 THR A O 1
ATOM 1419 N N . TRP A 1 182 ? 6.532 5.587 31.204 1.00 56.00 182 TRP A N 1
ATOM 1420 C CA . TRP A 1 182 ? 6.986 6.901 30.758 1.00 56.00 182 TRP A CA 1
ATOM 1421 C C . TRP A 1 182 ? 6.453 7.983 31.711 1.00 56.00 182 TRP A C 1
ATOM 1423 O O . TRP A 1 182 ? 5.427 8.609 31.465 1.00 56.00 182 TRP A O 1
ATOM 1433 N N . ALA A 1 183 ? 7.124 8.178 32.848 1.00 65.69 183 ALA A N 1
ATOM 1434 C CA . ALA A 1 183 ? 6.818 9.253 33.786 1.00 65.69 183 ALA A CA 1
ATOM 1435 C C . ALA A 1 183 ? 7.574 10.536 33.373 1.00 65.69 183 ALA A C 1
ATOM 1437 O O . ALA A 1 183 ? 8.808 10.572 33.451 1.00 65.69 183 ALA A O 1
ATOM 1438 N N . PRO A 1 184 ? 6.888 11.610 32.937 1.00 64.44 184 PRO A N 1
ATOM 1439 C CA . PRO A 1 184 ? 7.550 12.860 32.589 1.00 64.44 184 PRO A CA 1
ATOM 1440 C C . PRO A 1 184 ? 8.109 13.531 33.851 1.00 64.44 184 PRO A C 1
ATOM 1442 O O . PRO A 1 184 ? 7.377 13.979 34.731 1.00 64.44 184 PRO A O 1
ATOM 1445 N N . LYS A 1 185 ? 9.440 13.618 33.944 1.00 68.25 185 LYS A N 1
ATOM 1446 C CA . LYS A 1 185 ? 10.131 14.290 35.050 1.00 68.25 185 LYS A CA 1
ATOM 1447 C C . LYS A 1 185 ? 10.068 15.805 34.856 1.00 68.25 185 LYS A C 1
ATOM 1449 O O . LYS A 1 185 ? 10.809 16.368 34.049 1.00 68.25 185 LYS A O 1
ATOM 1454 N N . ALA A 1 186 ? 9.183 16.462 35.602 1.00 64.06 186 ALA A N 1
ATOM 1455 C CA . ALA A 1 186 ? 9.103 17.916 35.672 1.00 64.06 186 ALA A CA 1
ATOM 1456 C C . ALA A 1 186 ? 10.435 18.488 36.191 1.00 64.06 186 ALA A C 1
ATOM 1458 O O . ALA A 1 186 ? 10.868 18.201 37.308 1.00 64.06 186 ALA A O 1
ATOM 1459 N N . ARG A 1 187 ? 11.122 19.277 35.360 1.00 64.25 187 ARG A N 1
ATOM 1460 C CA . ARG A 1 187 ? 12.314 20.031 35.761 1.00 64.25 187 ARG A CA 1
ATOM 1461 C C . ARG A 1 187 ? 11.865 21.370 36.338 1.00 64.25 187 ARG A C 1
ATOM 1463 O O . ARG A 1 187 ? 11.392 22.227 35.596 1.00 64.25 187 ARG A O 1
ATOM 1470 N N . SER A 1 188 ? 12.036 21.523 37.648 1.00 56.78 188 SER A N 1
ATOM 1471 C CA . SER A 1 188 ? 11.912 22.801 38.349 1.00 56.78 188 SER A CA 1
ATOM 1472 C C . SER A 1 188 ? 12.969 23.775 37.821 1.00 56.78 188 SER A C 1
ATOM 1474 O O . SER A 1 188 ? 14.150 23.423 37.743 1.00 56.78 188 SER A O 1
ATOM 1476 N N . ARG A 1 189 ? 12.539 24.964 37.393 1.00 63.22 189 ARG A N 1
ATOM 1477 C CA . ARG A 1 189 ? 13.432 26.081 37.073 1.00 63.22 189 ARG A CA 1
ATOM 1478 C C . ARG A 1 189 ? 13.731 26.812 38.382 1.00 63.22 189 ARG A C 1
ATOM 1480 O O . ARG A 1 189 ? 12.795 27.285 39.019 1.00 63.22 189 ARG A O 1
ATOM 1487 N N . GLY A 1 190 ? 15.005 26.839 38.763 1.00 65.19 190 GLY A N 1
ATOM 1488 C CA . GLY A 1 190 ? 15.554 27.848 39.670 1.00 65.19 190 GLY A CA 1
ATOM 1489 C C . GLY A 1 190 ? 16.001 29.072 38.889 1.00 65.19 190 GLY A C 1
ATOM 1490 O O . GLY A 1 190 ? 16.187 28.931 37.654 1.00 65.19 190 GLY A O 1
#

Mean predicted aligned error: 19.1 Å

pLDDT: mean 75.94, std 19.7, range [42.5, 98.62]

Organism: NCBI:txid179855

Sequence (190 aa):
MKRTVQYSEADDMWKYIGGSKRLPIQWSAWLTHTRLQPPTLQELEADIARRQRVLANAALIDARDRAEVEEKSRIRQEDTHLAIEQAAAGWSRQTTPIIEQPRPVPELSGVEPAAHVQPPAFLTPSSPRKSKSKKPFSLPPLDTSTDNTAASSTPAQAEFHSTLQTVTSSPWKSAPSETETWAPKARSRG